Protein AF-A0A382UYV1-F1 (afdb_monomer_lite)

Foldseek 3Di:
DPPDDPDDDDDAADDDDDWAEKDAFPVAFIKTWWWYCRDDQANIWIKIFTAGNRRHTDDIDTHADHYHWIFQYKDQFPQRWIKTWWWYADPQAETWTKMFTDGNRRHTLDIDTHFPDTDNQWYWTWNYWDADPQRWIKTWTWTDGNVDIDIDIDTGGHPLDSPAEEAEPPPNPPAQQVVLVVDAASHEDEYEFDEGQAQHENQQHLYHYEYCCVVPVPLVQLVRAEQAPQLPAESYEAAHAAEQSQEYERYEFENFAADPDPPDGDHRHYDHHNYHYHYYSHHYDHGHD

Secondary structure (DSSP, 8-state):
-------------SS-EEEEEEEE-TTSSEEEEEEESSSSSSSBEEEEEEE-TT--EEEEEEE--SSB-EEEEEEE-TTS-EEEEEEEE-TTSSEEEEEEEE-TTS-EEEEEEE-SSSSTTBB-EEEEEEE-TTS-EEEEEEEEETTEEEEEEEEE---S-TT-PEEEETTTSSSHHHHHHH--TT-EEEE-SEEEE--EE-TT---EEEETHHHH--THHHHHEEEE-TTSS-SEEE-S---TT-EEES-EEE----EESSSSEE-SSEEESS---EEES-EE-S---

Sequence (289 aa):
SQGEMQWSNTFGGGEADLSLSVVESSSGGYTIAGQTESYGNGNDDVYLIRVDGNGNLLWEKTFGLAQADAASSIVETSDGGFAFAGVLTTDEGGFDAWVVKTDAQGDSLWTQRYSAGPGWDIWDIAFSIQSTGDGGFIVAGMTGLIQQFNVFLMKIESDSDPQSSVFYVPDDFPNIQSAINYATDGDTVLVHPGVYLENINFSGKNIVVGSLFITTGDTSYISQTVIDGNQNGSVVLFENGEDPSSVLRGFSIVNGTGTFLLAPRYGGGIFCREADPTLKDLIIYDNHT

pLDDT: mean 92.47, std 8.92, range [41.19, 98.81]

Organism: NCBI:txid408172

Structure (mmCIF, N/CA/C/O backbone):
data_AF-A0A382UYV1-F1
#
_entry.id   AF-A0A382UYV1-F1
#
loop_
_atom_site.group_PDB
_atom_site.id
_atom_site.type_symbol
_atom_site.label_atom_id
_atom_site.label_alt_id
_atom_site.label_comp_id
_atom_site.label_asym_id
_atom_site.label_entity_id
_atom_site.label_seq_id
_atom_site.pdbx_PDB_ins_code
_atom_site.Cartn_x
_atom_site.Cartn_y
_atom_site.Cartn_z
_atom_site.occupancy
_atom_site.B_iso_or_equiv
_atom_site.auth_seq_id
_atom_site.auth_comp_id
_atom_site.auth_asym_id
_atom_site.auth_atom_id
_atom_site.pdbx_PDB_model_num
ATOM 1 N N . SER A 1 1 ? -22.751 -22.123 18.933 1.00 72.06 1 SER A N 1
ATOM 2 C CA . SER A 1 1 ? -22.555 -21.250 20.109 1.00 72.06 1 SER A CA 1
ATOM 3 C C . SER A 1 1 ? -23.877 -21.140 20.864 1.00 72.06 1 SER A C 1
ATOM 5 O O . SER A 1 1 ? -24.916 -21.240 20.224 1.00 72.06 1 SER A O 1
ATOM 7 N N . GLN A 1 2 ? -23.867 -21.007 22.199 1.00 88.06 2 GLN A N 1
ATOM 8 C CA . GLN A 1 2 ? -25.095 -20.862 23.013 1.00 88.06 2 GLN A CA 1
ATOM 9 C C . GLN A 1 2 ? -25.478 -19.395 23.297 1.00 88.06 2 GLN A C 1
ATOM 11 O O . GLN A 1 2 ? -26.478 -19.144 23.955 1.00 88.06 2 GLN A O 1
ATOM 16 N N . GLY A 1 3 ? -24.709 -18.425 22.785 1.00 91.00 3 GLY A N 1
ATOM 17 C CA . GLY A 1 3 ? -24.972 -16.996 23.005 1.00 91.00 3 GLY A CA 1
ATOM 18 C C . GLY A 1 3 ? -24.702 -16.520 24.437 1.00 91.00 3 GLY A C 1
ATOM 19 O O . GLY A 1 3 ? -25.137 -15.435 24.804 1.00 91.00 3 GLY A O 1
ATOM 20 N N . GLU A 1 4 ? -24.005 -17.320 25.248 1.00 94.56 4 GLU A N 1
ATOM 21 C CA . GLU A 1 4 ? -23.621 -16.941 26.607 1.00 94.56 4 GLU A CA 1
ATOM 22 C C . GLU A 1 4 ? -22.468 -15.931 26.583 1.00 94.56 4 GLU A C 1
ATOM 24 O O . GLU A 1 4 ? -21.445 -16.149 25.929 1.00 94.56 4 GLU A O 1
ATOM 29 N N . MET A 1 5 ? -22.637 -14.824 27.309 1.00 94.00 5 MET A N 1
ATOM 30 C CA . MET A 1 5 ? -21.597 -13.816 27.503 1.00 94.00 5 MET A CA 1
ATOM 31 C C . MET A 1 5 ? -20.488 -14.381 28.397 1.00 94.00 5 MET A C 1
ATOM 33 O O . MET A 1 5 ? -20.764 -14.835 29.505 1.00 94.00 5 MET A O 1
ATOM 37 N N . GLN A 1 6 ? -19.240 -14.329 27.927 1.00 93.94 6 GLN A N 1
ATOM 38 C CA . GLN A 1 6 ? -18.077 -14.775 28.704 1.00 93.94 6 GLN A CA 1
ATOM 39 C C . GLN A 1 6 ? -17.445 -13.639 29.512 1.00 93.94 6 GLN A C 1
ATOM 41 O O . GLN A 1 6 ? -17.121 -13.819 30.682 1.00 93.94 6 GLN A O 1
ATOM 46 N N . TRP A 1 7 ? -17.291 -12.468 28.897 1.00 95.62 7 TRP A N 1
ATOM 47 C CA . TRP A 1 7 ? -16.760 -11.261 29.522 1.00 95.62 7 TRP A CA 1
ATOM 48 C C . TRP A 1 7 ? -17.285 -10.020 28.791 1.00 95.62 7 TRP A C 1
ATOM 50 O O . TRP A 1 7 ? -17.784 -10.109 27.668 1.00 95.62 7 TRP A O 1
ATOM 60 N N . SER A 1 8 ? -17.181 -8.866 29.445 1.00 96.12 8 SER A N 1
ATOM 61 C CA . SER A 1 8 ? -17.470 -7.554 28.866 1.00 96.12 8 SER A CA 1
ATOM 62 C C . SER A 1 8 ? -16.572 -6.511 29.520 1.00 96.12 8 SER A C 1
ATOM 64 O O . SER A 1 8 ? -16.506 -6.468 30.748 1.00 96.12 8 SER A O 1
ATOM 66 N N . ASN A 1 9 ? -15.937 -5.661 28.717 1.00 96.25 9 ASN A N 1
ATOM 67 C CA . ASN A 1 9 ? -15.134 -4.528 29.173 1.00 96.25 9 ASN A CA 1
ATOM 68 C C . ASN A 1 9 ? -15.545 -3.269 28.401 1.00 96.25 9 ASN A C 1
ATOM 70 O O . ASN A 1 9 ? -16.093 -3.366 27.303 1.00 96.25 9 ASN A O 1
ATOM 74 N N . THR A 1 10 ? -15.290 -2.103 28.986 1.00 96.44 10 THR A N 1
ATOM 75 C CA . THR A 1 10 ? -15.563 -0.792 28.385 1.00 96.44 10 THR A CA 1
ATOM 76 C C . THR A 1 10 ? -14.271 0.007 28.314 1.00 96.44 10 THR A C 1
ATOM 78 O O . THR A 1 10 ? -13.516 0.023 29.286 1.00 96.44 10 THR A O 1
ATOM 81 N N . PHE A 1 11 ? -14.053 0.681 27.191 1.00 96.94 11 PHE A N 1
ATOM 82 C CA . PHE A 1 11 ? -12.885 1.515 26.915 1.00 96.94 11 PHE A CA 1
ATOM 83 C C . PHE A 1 11 ? -13.375 2.886 26.449 1.00 96.94 11 PHE A C 1
ATOM 85 O O . PHE A 1 11 ? -14.430 2.954 25.817 1.00 96.94 11 PHE A O 1
ATOM 92 N N . GLY A 1 12 ? -12.648 3.945 26.793 1.00 96.12 12 GLY A N 1
ATOM 93 C CA . GLY A 1 12 ? -13.104 5.325 26.639 1.00 96.12 12 GLY A CA 1
ATOM 94 C C . GLY A 1 12 ? -12.837 6.169 27.886 1.00 96.12 12 GLY A C 1
ATOM 95 O O . GLY A 1 12 ? -12.337 5.665 28.899 1.00 96.12 12 GLY A O 1
ATOM 96 N N . GLY A 1 13 ? -13.182 7.450 27.807 1.00 96.12 13 GLY A N 1
ATOM 97 C CA . GLY A 1 13 ? -12.910 8.452 28.833 1.00 96.12 13 GLY A CA 1
ATOM 98 C C . GLY A 1 13 ? -14.159 9.168 29.346 1.00 96.12 13 GLY A C 1
ATOM 99 O O . GLY A 1 13 ? -15.160 8.543 29.694 1.00 96.12 13 GLY A O 1
ATOM 100 N N . GLY A 1 14 ? -14.038 10.484 29.533 1.00 96.50 14 GLY A N 1
ATOM 101 C CA . GLY A 1 14 ? -15.091 11.322 30.118 1.00 96.50 14 GLY A CA 1
ATOM 102 C C . GLY A 1 14 ? -16.122 11.845 29.116 1.00 96.50 14 GLY A C 1
ATOM 103 O O . GLY A 1 14 ? -17.157 12.345 29.556 1.00 96.50 14 GLY A O 1
ATOM 104 N N . GLU A 1 15 ? -15.839 11.727 27.820 1.00 97.31 15 GLU A N 1
ATOM 105 C CA . GLU A 1 15 ? -16.658 12.224 26.710 1.00 97.31 15 GLU A CA 1
ATOM 106 C C . GLU A 1 15 ? -17.208 11.045 25.880 1.00 97.31 15 GLU A C 1
ATOM 108 O O . GLU A 1 15 ? -17.219 9.902 26.347 1.00 97.31 15 GLU A O 1
ATOM 113 N N . ALA A 1 16 ? -17.747 11.300 24.684 1.00 96.69 16 ALA A N 1
ATOM 114 C CA . ALA A 1 16 ? -18.302 10.242 23.846 1.00 96.69 16 ALA A CA 1
ATOM 115 C C . ALA A 1 16 ? -17.207 9.417 23.151 1.00 96.69 16 ALA A C 1
ATOM 117 O O . ALA A 1 16 ? -16.245 9.945 22.604 1.00 96.69 16 ALA A O 1
ATOM 118 N N . ASP A 1 17 ? -17.393 8.097 23.126 1.00 97.88 17 ASP A N 1
ATOM 119 C CA . ASP A 1 17 ? -16.503 7.152 22.454 1.00 97.88 17 ASP A CA 1
ATOM 120 C C . ASP A 1 17 ? -17.355 6.119 21.711 1.00 97.88 17 ASP A C 1
ATOM 122 O O . ASP A 1 17 ? -18.297 5.548 22.275 1.00 97.88 17 ASP A O 1
ATOM 126 N N . LEU A 1 18 ? -17.055 5.873 20.435 1.00 97.19 18 LEU A N 1
ATOM 127 C CA . LEU A 1 18 ? -17.813 4.945 19.596 1.00 97.19 18 LEU A CA 1
ATOM 128 C C . LEU A 1 18 ? -16.879 3.932 18.946 1.00 97.19 18 LEU A C 1
ATOM 130 O O . LEU A 1 18 ? -15.853 4.294 18.389 1.00 97.19 18 LEU A O 1
ATOM 134 N N . SER A 1 19 ? -17.272 2.657 18.952 1.00 96.19 19 SER A N 1
ATOM 135 C CA . SER A 1 19 ? -16.604 1.606 18.174 1.00 96.19 19 SER A CA 1
ATOM 136 C C . SER A 1 19 ? -17.453 1.222 16.967 1.00 96.19 19 SER A C 1
ATOM 138 O O . SER A 1 19 ? -18.680 1.145 17.065 1.00 96.19 19 SER A O 1
ATOM 140 N N . LEU A 1 20 ? -16.803 0.988 15.826 1.00 97.44 20 LEU A N 1
ATOM 141 C CA . LEU A 1 20 ? -17.471 0.685 14.555 1.00 97.44 20 LEU A CA 1
ATOM 142 C C . LEU A 1 20 ? -17.029 -0.654 13.960 1.00 97.44 20 LEU A C 1
ATOM 144 O O . LEU A 1 20 ? -17.815 -1.306 13.275 1.00 97.44 20 LEU A O 1
ATOM 148 N N . SER A 1 21 ? -15.806 -1.101 14.255 1.00 98.50 21 SER A N 1
ATOM 149 C CA . SER A 1 21 ? -15.272 -2.353 13.723 1.00 98.50 21 SER A CA 1
ATOM 150 C C . SER A 1 21 ? -14.357 -3.054 14.720 1.00 98.50 21 SER A C 1
ATOM 152 O O . SER A 1 21 ? -13.720 -2.426 15.563 1.00 98.50 21 SER A O 1
ATOM 154 N N . VAL A 1 22 ? -14.272 -4.378 14.600 1.00 98.38 22 VAL A N 1
ATOM 155 C CA . VAL A 1 22 ? -13.375 -5.228 15.387 1.00 98.38 22 VAL A CA 1
ATOM 156 C C . VAL A 1 22 ? -12.787 -6.318 14.499 1.00 98.38 22 VAL A C 1
ATOM 158 O O . VAL A 1 22 ? -13.470 -6.827 13.610 1.00 98.38 22 VAL A O 1
ATOM 161 N N . VAL A 1 23 ? -11.537 -6.690 14.754 1.00 98.06 23 VAL A N 1
ATOM 162 C CA . VAL A 1 23 ? -10.868 -7.831 14.126 1.00 98.06 23 VAL A CA 1
ATOM 163 C C . VAL A 1 23 ? -10.229 -8.717 15.196 1.00 98.06 23 VAL A C 1
ATOM 165 O O . VAL A 1 23 ? -9.656 -8.222 16.166 1.00 98.06 23 VAL A O 1
ATOM 168 N N . GLU A 1 24 ? -10.366 -10.035 15.053 1.00 97.00 24 GLU A N 1
ATOM 169 C CA . GLU A 1 24 ? -9.604 -11.004 15.845 1.00 97.00 24 GLU A CA 1
ATOM 170 C C . GLU A 1 24 ? -8.202 -11.119 15.247 1.00 97.00 24 GLU A C 1
ATOM 172 O O . GLU A 1 24 ? -8.064 -11.276 14.036 1.00 97.00 24 GLU A O 1
ATOM 177 N N . SER A 1 25 ? -7.170 -11.035 16.083 1.00 92.25 25 SER A N 1
ATOM 178 C CA . SER A 1 25 ? -5.797 -11.227 15.620 1.00 92.25 25 SER A CA 1
ATOM 179 C C . SER A 1 25 ? -5.448 -12.710 15.582 1.00 92.25 25 SER A C 1
ATOM 181 O O . SER A 1 25 ? -5.732 -13.452 16.524 1.00 92.25 25 SER A O 1
ATOM 183 N N . SER A 1 26 ? -4.732 -13.126 14.544 1.00 89.81 26 SER A N 1
ATOM 184 C CA . SER A 1 26 ? -4.118 -14.448 14.390 1.00 89.81 26 SER A CA 1
ATOM 185 C C . SER A 1 26 ? -3.211 -14.846 15.564 1.00 89.81 26 SER A C 1
ATOM 187 O O . SER A 1 26 ? -3.092 -16.027 15.892 1.00 89.81 26 SER A O 1
ATOM 189 N N . SER A 1 27 ? -2.609 -13.859 16.237 1.00 84.88 27 SER A N 1
ATOM 190 C CA . SER A 1 27 ? -1.807 -14.034 17.457 1.00 84.88 27 SER A CA 1
ATOM 191 C C . SER A 1 27 ? -2.643 -14.182 18.741 1.00 84.88 27 SER A C 1
ATOM 193 O O . SER A 1 27 ? -2.102 -14.471 19.810 1.00 84.88 27 SER A O 1
ATOM 195 N N . GLY A 1 28 ? -3.964 -14.017 18.636 1.00 91.50 28 GLY A N 1
ATOM 196 C CA . GLY A 1 28 ? -4.942 -14.065 19.719 1.00 91.50 28 GLY A CA 1
ATOM 197 C C . GLY A 1 28 ? -5.409 -12.683 20.185 1.00 91.50 28 GLY A C 1
ATOM 198 O O . GLY A 1 28 ? -4.706 -11.681 20.070 1.00 91.50 28 GLY A O 1
ATOM 199 N N . GLY A 1 29 ? -6.608 -12.613 20.762 1.00 96.88 29 GLY A N 1
ATOM 200 C CA . GLY A 1 29 ? -7.222 -11.356 21.205 1.00 96.88 29 GLY A CA 1
ATOM 201 C C . GLY A 1 29 ? -7.825 -10.543 20.060 1.00 96.88 29 GLY A C 1
ATOM 202 O O . GLY A 1 29 ? -7.947 -11.026 18.938 1.00 96.88 29 GLY A O 1
ATOM 203 N N . TYR A 1 30 ? -8.190 -9.295 20.350 1.00 98.19 30 TYR A N 1
ATOM 204 C CA . TYR A 1 30 ? -8.989 -8.468 19.444 1.00 98.19 30 TYR A CA 1
ATOM 205 C C . TYR A 1 30 ? -8.417 -7.056 19.300 1.00 98.19 30 TYR A C 1
ATOM 207 O O . TYR A 1 30 ? -7.800 -6.540 20.238 1.00 98.19 30 TYR A O 1
ATOM 215 N N . THR A 1 31 ? -8.643 -6.439 18.143 1.00 98.44 31 THR A N 1
ATOM 216 C CA . THR A 1 31 ? -8.364 -5.022 17.878 1.00 98.44 31 THR A CA 1
ATOM 217 C C . THR A 1 31 ? -9.655 -4.332 17.465 1.00 98.44 31 THR A C 1
ATOM 219 O O . THR A 1 31 ? -10.350 -4.805 16.568 1.00 98.44 31 THR A O 1
ATOM 222 N N . ILE A 1 32 ? -9.985 -3.230 18.127 1.00 98.50 32 ILE A N 1
ATOM 223 C CA . ILE A 1 32 ? -11.214 -2.456 17.950 1.00 98.50 32 ILE A CA 1
ATOM 224 C C . ILE A 1 32 ? -10.842 -1.107 17.343 1.00 98.50 32 ILE A C 1
ATOM 226 O O . ILE A 1 32 ? -9.868 -0.497 17.776 1.00 98.50 32 ILE A O 1
ATOM 230 N N . ALA A 1 33 ? -11.620 -0.647 16.368 1.00 98.50 33 ALA A N 1
ATOM 231 C CA . ALA A 1 33 ? -11.459 0.652 15.730 1.00 98.50 33 ALA A CA 1
ATOM 232 C C . ALA A 1 33 ? -12.770 1.451 15.776 1.00 98.50 33 ALA A C 1
ATOM 234 O O . ALA A 1 33 ? -13.869 0.890 15.648 1.00 98.50 33 ALA A O 1
ATOM 235 N N . GLY A 1 34 ? -12.646 2.762 15.950 1.00 98.12 34 GLY A N 1
ATOM 236 C CA . GLY A 1 34 ? -13.767 3.694 16.001 1.00 98.12 34 GLY A CA 1
ATOM 237 C C . GLY A 1 34 ? -13.300 5.139 16.149 1.00 98.12 34 GLY A C 1
ATOM 238 O O . GLY A 1 34 ? -12.318 5.518 15.512 1.00 98.12 34 GLY A O 1
ATOM 239 N N . GLN A 1 35 ? -13.984 5.921 16.984 1.00 97.69 35 GLN A N 1
ATOM 240 C CA . GLN A 1 35 ? -13.655 7.316 17.291 1.00 97.69 35 GLN A CA 1
ATOM 241 C C . GLN A 1 35 ? -13.749 7.615 18.794 1.00 97.69 35 GLN A C 1
ATOM 243 O O . GLN A 1 35 ? -14.446 6.909 19.533 1.00 97.69 35 GLN A O 1
ATOM 248 N N . THR A 1 36 ? -13.066 8.669 19.225 1.00 98.38 36 THR A N 1
ATOM 249 C CA . THR A 1 36 ? -13.034 9.160 20.603 1.00 98.38 36 THR A CA 1
ATOM 250 C C . THR A 1 36 ? -13.085 10.686 20.637 1.00 98.38 36 THR A C 1
ATOM 252 O O . THR A 1 36 ? -12.298 11.342 19.962 1.00 98.38 36 THR A O 1
ATOM 255 N N . GLU A 1 37 ? -13.981 11.243 21.453 1.00 97.56 37 GLU A N 1
ATOM 256 C CA . GLU A 1 37 ? -13.957 12.649 21.897 1.00 97.56 37 GLU A CA 1
ATOM 257 C C . GLU A 1 37 ? -13.152 12.793 23.210 1.00 97.56 37 GLU A C 1
ATOM 259 O O . GLU A 1 37 ? -12.878 13.894 23.688 1.00 97.56 37 GLU A O 1
ATOM 264 N N . SER A 1 38 ? -12.788 11.665 23.834 1.00 97.12 38 SER A N 1
ATOM 265 C CA . SER A 1 38 ? -12.110 11.607 25.132 1.00 97.12 38 SER A CA 1
ATOM 266 C C . SER A 1 38 ? -10.587 11.759 25.049 1.00 97.12 38 SER A C 1
ATOM 268 O O . SER A 1 38 ? -9.959 12.155 26.038 1.00 97.12 38 SER A O 1
ATOM 270 N N . TYR A 1 39 ? -9.977 11.403 23.917 1.00 96.56 39 TYR A N 1
ATOM 271 C CA . TYR A 1 39 ? -8.525 11.354 23.732 1.00 96.56 39 TYR A CA 1
ATOM 272 C C . TYR A 1 39 ? -8.104 11.948 22.387 1.00 96.56 39 TYR A C 1
ATOM 274 O O . TYR A 1 39 ? -8.879 11.960 21.444 1.00 96.56 39 TYR A O 1
ATOM 282 N N . GLY A 1 40 ? -6.839 12.368 22.289 1.00 92.50 40 GLY A N 1
ATOM 283 C CA . GLY A 1 40 ? -6.272 12.936 21.065 1.00 92.50 40 GLY A CA 1
ATOM 284 C C . GLY A 1 40 ? -6.248 14.468 21.066 1.00 92.50 40 GLY A C 1
ATOM 285 O O . GLY A 1 40 ? -6.204 15.088 22.131 1.00 92.50 40 GLY A O 1
ATOM 286 N N . ASN A 1 41 ? -6.147 15.072 19.882 1.00 87.38 41 ASN A N 1
ATOM 287 C CA . ASN A 1 41 ? -5.970 16.518 19.694 1.00 87.38 41 ASN A CA 1
ATOM 288 C C . ASN A 1 41 ? -7.060 17.162 18.811 1.00 87.38 41 ASN A C 1
ATOM 290 O O . ASN A 1 41 ? -6.991 18.375 18.586 1.00 87.38 41 ASN A O 1
ATOM 294 N N . GLY A 1 42 ? -8.013 16.378 18.305 1.00 88.81 42 GLY A N 1
ATOM 295 C CA . GLY A 1 42 ? -9.128 16.814 17.470 1.00 88.81 42 GLY A CA 1
ATOM 296 C C . GLY A 1 42 ? -10.451 16.945 18.224 1.00 88.81 42 GLY A C 1
ATOM 297 O O . GLY A 1 42 ? -10.504 16.874 19.452 1.00 88.81 42 GLY A O 1
ATOM 298 N N . ASN A 1 43 ? -11.528 17.171 17.467 1.00 92.06 43 ASN A N 1
ATOM 299 C CA . ASN A 1 43 ? -12.895 17.104 18.003 1.00 92.06 43 ASN A CA 1
ATOM 300 C C . ASN A 1 43 ? -13.312 15.646 18.221 1.00 92.06 43 ASN A C 1
ATOM 302 O O . ASN A 1 43 ? -13.906 15.323 19.241 1.00 92.06 43 ASN A O 1
ATOM 306 N N . ASP A 1 44 ? -12.964 14.801 17.253 1.00 94.56 44 ASP A N 1
ATOM 307 C CA . ASP A 1 44 ? -13.002 13.351 17.336 1.00 94.56 44 ASP A CA 1
ATOM 308 C C . ASP A 1 44 ? -11.689 12.851 16.734 1.00 94.56 44 ASP A C 1
ATOM 310 O O . ASP A 1 44 ? -11.312 13.291 15.650 1.00 94.56 44 ASP A O 1
ATOM 314 N N . ASP A 1 45 ? -11.013 11.918 17.387 1.00 97.56 45 ASP A N 1
ATOM 315 C CA . ASP A 1 45 ? -9.877 11.205 16.807 1.00 97.56 45 ASP A CA 1
ATOM 316 C C . ASP A 1 45 ? -10.242 9.733 16.597 1.00 97.56 45 ASP A C 1
ATOM 318 O O . ASP A 1 45 ? -11.055 9.160 17.326 1.00 97.56 45 ASP A O 1
ATOM 322 N N . VAL A 1 46 ? -9.596 9.059 15.646 1.00 98.19 46 VAL A N 1
ATOM 323 C CA . VAL A 1 46 ? -9.685 7.599 15.536 1.00 98.19 46 VAL A CA 1
ATOM 324 C C . VAL A 1 46 ? -9.168 6.973 16.816 1.00 98.19 46 VAL A C 1
ATOM 326 O O . VAL A 1 46 ? -8.036 7.243 17.205 1.00 98.19 46 VAL A O 1
ATOM 329 N N . TYR A 1 47 ? -9.937 6.060 17.404 1.00 98.38 47 TYR A N 1
ATOM 330 C CA . TYR A 1 47 ? -9.522 5.301 18.580 1.00 98.38 47 TYR A CA 1
ATOM 331 C C . TYR A 1 47 ? -9.284 3.840 18.213 1.00 98.38 47 TYR A C 1
ATOM 333 O O . TYR A 1 47 ? -10.206 3.124 17.810 1.00 98.38 47 TYR A O 1
ATOM 341 N N . LEU A 1 48 ? -8.032 3.406 18.333 1.00 98.50 48 LEU A N 1
ATOM 342 C CA . LEU A 1 48 ? -7.602 2.044 18.054 1.00 98.50 48 LEU A CA 1
ATOM 343 C C . LEU A 1 48 ? -7.202 1.363 19.361 1.00 98.50 48 LEU A C 1
ATOM 345 O O . LEU A 1 48 ? -6.280 1.811 20.039 1.00 98.50 48 LEU A O 1
ATOM 349 N N . ILE A 1 49 ? -7.879 0.274 19.711 1.00 98.62 49 ILE A N 1
ATOM 350 C CA . ILE A 1 49 ? -7.714 -0.410 20.997 1.00 98.62 49 ILE A CA 1
ATOM 351 C C . ILE A 1 49 ? -7.335 -1.862 20.745 1.00 98.62 49 ILE A C 1
ATOM 353 O O . ILE A 1 49 ? -8.037 -2.574 20.027 1.00 98.62 49 ILE A O 1
ATOM 357 N N . ARG A 1 50 ? -6.279 -2.339 21.399 1.00 98.38 50 ARG A N 1
ATOM 358 C CA . ARG A 1 50 ? -5.881 -3.746 21.393 1.00 98.38 50 ARG A CA 1
ATOM 359 C C . ARG A 1 50 ? -6.123 -4.376 22.750 1.00 98.38 50 ARG A C 1
ATOM 361 O O . ARG A 1 50 ? -5.672 -3.864 23.773 1.00 98.38 50 ARG A O 1
ATOM 368 N N . VAL A 1 51 ? -6.759 -5.541 22.744 1.00 98.50 51 VAL A N 1
ATOM 369 C CA . VAL A 1 51 ? -7.023 -6.341 23.944 1.00 98.50 51 VAL A CA 1
ATOM 370 C C . VAL A 1 51 ? -6.555 -7.783 23.781 1.00 98.50 51 VAL A C 1
ATOM 372 O O . VAL A 1 51 ? -6.506 -8.310 22.669 1.00 98.50 51 VAL A O 1
ATOM 375 N N . ASP A 1 52 ? -6.243 -8.451 24.888 1.00 97.62 52 ASP A N 1
ATOM 376 C CA . ASP A 1 52 ? -5.969 -9.889 24.893 1.00 97.62 52 ASP A CA 1
ATOM 377 C C . ASP A 1 52 ? -7.251 -10.729 24.676 1.00 97.62 52 ASP A C 1
ATOM 379 O O . ASP A 1 52 ? -8.359 -10.209 24.532 1.00 97.62 52 ASP A O 1
ATOM 383 N N . GLY A 1 53 ? -7.117 -12.060 24.650 1.00 96.56 53 GLY A N 1
ATOM 384 C CA . GLY A 1 53 ? -8.255 -12.978 24.475 1.00 96.56 53 GLY A CA 1
ATOM 385 C C . GLY A 1 53 ? -9.300 -12.946 25.602 1.00 96.56 53 GLY A C 1
ATOM 386 O O . GLY A 1 53 ? -10.415 -13.431 25.411 1.00 96.56 53 GLY A O 1
ATOM 387 N N . ASN A 1 54 ? -8.962 -12.365 26.755 1.00 96.25 54 ASN A N 1
ATOM 388 C CA . ASN A 1 54 ? -9.853 -12.178 27.901 1.00 96.25 54 ASN A CA 1
ATOM 389 C C . ASN A 1 54 ? -10.434 -10.752 27.958 1.00 96.25 54 ASN A C 1
ATOM 391 O O . ASN A 1 54 ? -11.143 -10.417 28.907 1.00 96.25 54 ASN A O 1
ATOM 395 N N . GLY A 1 55 ? -10.120 -9.909 26.971 1.00 96.81 55 GLY A N 1
ATOM 396 C CA . GLY A 1 55 ? -10.565 -8.526 26.903 1.00 96.81 55 GLY A CA 1
ATOM 397 C C . GLY A 1 55 ? -9.768 -7.559 27.784 1.00 96.81 55 GLY A C 1
ATOM 398 O O . GLY A 1 55 ? -10.251 -6.454 28.012 1.00 96.81 55 GLY A O 1
ATOM 399 N N . ASN A 1 56 ? -8.586 -7.929 28.289 1.00 97.50 56 ASN A N 1
ATOM 400 C CA . ASN A 1 56 ? -7.722 -6.991 29.014 1.00 97.50 56 ASN A CA 1
ATOM 401 C C . ASN A 1 56 ? -6.999 -6.066 28.032 1.00 97.50 56 ASN A C 1
ATOM 403 O O . ASN A 1 56 ? -6.469 -6.540 27.027 1.00 97.50 56 ASN A O 1
ATOM 407 N N . LEU A 1 57 ? -6.930 -4.770 28.348 1.00 98.06 57 LEU A N 1
ATOM 408 C CA . LEU A 1 57 ? -6.219 -3.779 27.538 1.00 98.06 57 LEU A CA 1
ATOM 409 C C . LEU A 1 57 ? -4.730 -4.129 27.409 1.00 98.06 57 LEU A C 1
ATOM 411 O O . LEU A 1 57 ? -4.050 -4.347 28.412 1.00 98.06 57 LEU A O 1
ATOM 415 N N . LEU A 1 58 ? -4.231 -4.141 26.174 1.00 97.94 58 LEU A N 1
ATOM 416 C CA . LEU A 1 58 ? -2.809 -4.260 25.855 1.00 97.94 58 LEU A CA 1
ATOM 417 C C . LEU A 1 58 ? -2.223 -2.897 25.492 1.00 97.94 58 LEU A C 1
ATOM 419 O O . LEU A 1 58 ? -1.209 -2.496 26.060 1.00 97.94 58 LEU A O 1
ATOM 423 N N . TRP A 1 59 ? -2.867 -2.186 24.567 1.00 98.31 59 TRP A N 1
ATOM 424 C CA . TRP A 1 59 ? -2.504 -0.828 24.178 1.00 98.31 59 TRP A CA 1
ATOM 425 C C . TRP A 1 59 ? -3.690 -0.109 23.538 1.00 98.31 59 TRP A C 1
ATOM 427 O O . TRP A 1 59 ? -4.653 -0.735 23.096 1.00 98.31 59 TRP A O 1
ATOM 437 N N . GLU A 1 60 ? -3.589 1.213 23.465 1.00 98.31 60 GLU A N 1
ATOM 438 C CA . GLU A 1 60 ? -4.528 2.080 22.763 1.00 98.31 60 GLU A CA 1
ATOM 439 C C . GLU A 1 60 ? -3.777 3.202 22.036 1.00 98.31 60 GLU A C 1
ATOM 441 O O . GLU A 1 60 ? -2.694 3.615 22.467 1.00 98.31 60 GLU A O 1
ATOM 446 N N . LYS A 1 61 ? -4.318 3.654 20.905 1.00 98.31 61 LYS A N 1
ATOM 447 C CA . LYS A 1 61 ? -3.722 4.668 20.030 1.00 98.31 61 LYS A CA 1
ATOM 448 C C . LYS A 1 61 ? -4.805 5.595 19.498 1.00 98.31 61 LYS A C 1
ATOM 450 O O . LYS A 1 61 ? -5.920 5.150 19.227 1.00 98.31 61 LYS A O 1
ATOM 455 N N . THR A 1 62 ? -4.444 6.859 19.316 1.00 98.12 62 THR A N 1
ATOM 456 C CA . THR A 1 62 ? -5.291 7.862 18.668 1.00 98.12 62 THR A CA 1
ATOM 457 C C . THR A 1 62 ? -4.680 8.300 17.343 1.00 98.12 62 THR A C 1
ATOM 459 O O . THR A 1 62 ? -3.465 8.509 17.280 1.00 98.12 62 THR A O 1
ATOM 462 N N . PHE A 1 63 ? -5.500 8.474 16.307 1.00 97.19 63 PHE A N 1
ATOM 463 C CA . PHE A 1 63 ? -5.058 9.007 15.017 1.00 97.19 63 PHE A CA 1
ATOM 464 C C . PHE A 1 63 ? -6.034 10.063 14.501 1.00 97.19 63 PHE A C 1
ATOM 466 O O . PHE A 1 63 ? -7.226 9.800 14.406 1.00 97.19 63 PHE A O 1
ATOM 473 N N . GLY A 1 64 ? -5.514 11.204 14.073 1.00 93.38 64 GLY A N 1
ATOM 474 C CA . GLY A 1 64 ? -6.335 12.284 13.544 1.00 93.38 64 GLY A CA 1
ATOM 475 C C . GLY A 1 64 ? -5.581 13.606 13.512 1.00 93.38 64 GLY A C 1
ATOM 476 O O . GLY A 1 64 ? -4.376 13.670 13.796 1.00 93.38 64 GLY A O 1
ATOM 477 N N . LEU A 1 65 ? -6.283 14.644 13.080 1.00 90.75 65 LEU A N 1
ATOM 478 C CA . LEU A 1 65 ? -5.852 16.034 13.029 1.00 90.75 65 LEU A CA 1
ATOM 479 C C . LEU A 1 65 ? -6.703 16.862 14.008 1.00 90.75 65 LEU A C 1
ATOM 481 O O . LEU A 1 65 ? -7.100 16.388 15.061 1.00 90.75 65 LEU A O 1
ATOM 485 N N . ALA A 1 66 ? -6.924 18.144 13.716 1.00 89.44 66 ALA A N 1
ATOM 486 C CA . ALA A 1 66 ? -7.647 19.045 14.611 1.00 89.44 66 ALA A CA 1
ATOM 487 C C . ALA A 1 66 ? -9.182 18.923 14.516 1.00 89.44 66 ALA A C 1
ATOM 489 O O . ALA A 1 66 ? -9.894 19.592 15.263 1.00 89.44 66 ALA A O 1
ATOM 490 N N . GLN A 1 67 ? -9.699 18.146 13.562 1.00 91.50 67 GLN A N 1
ATOM 491 C CA . GLN A 1 67 ? -11.127 18.066 13.249 1.00 91.50 67 GLN A CA 1
ATOM 492 C C . GLN A 1 67 ? -11.705 16.716 13.701 1.00 91.50 67 GLN A C 1
ATOM 494 O O . GLN A 1 67 ? -11.222 16.165 14.681 1.00 91.50 67 GLN A O 1
ATOM 499 N N . ALA A 1 68 ? -12.803 16.256 13.092 1.00 91.31 68 ALA A N 1
ATOM 500 C CA . ALA A 1 68 ? -13.441 14.991 13.443 1.00 91.31 68 ALA A CA 1
ATOM 501 C C . ALA A 1 68 ? -12.977 13.866 12.508 1.00 91.31 68 ALA A C 1
ATOM 503 O O . ALA A 1 68 ? -13.236 13.913 11.301 1.00 91.31 68 ALA A O 1
ATOM 504 N N . ASP A 1 69 ? -12.328 12.856 13.072 1.00 95.75 69 ASP A N 1
ATOM 505 C CA . ASP A 1 69 ? -11.725 11.728 12.373 1.00 95.75 69 ASP A CA 1
ATOM 506 C C . ASP A 1 69 ? -12.247 10.411 12.956 1.00 95.75 69 ASP A C 1
ATOM 508 O O . ASP A 1 69 ? -12.426 10.265 14.165 1.00 95.75 69 ASP A O 1
ATOM 512 N N . ALA A 1 70 ? -12.519 9.426 12.099 1.00 97.62 70 ALA A N 1
ATOM 513 C CA . ALA A 1 70 ? -13.130 8.174 12.545 1.00 97.62 70 ALA A CA 1
ATOM 514 C C . ALA A 1 70 ? -12.745 6.990 11.662 1.00 97.62 70 ALA A C 1
ATOM 516 O O . ALA A 1 70 ? -12.747 7.088 10.435 1.00 97.62 70 ALA A O 1
ATOM 517 N N . ALA A 1 71 ? -12.483 5.836 12.282 1.00 98.38 71 ALA A N 1
ATOM 518 C CA . ALA A 1 71 ? -12.264 4.579 11.578 1.00 98.38 71 ALA A CA 1
ATOM 519 C C . ALA A 1 71 ? -13.580 3.807 11.471 1.00 98.38 71 ALA A C 1
ATOM 521 O O . ALA A 1 71 ? -14.225 3.516 12.474 1.00 98.38 71 ALA A O 1
ATOM 522 N N . SER A 1 72 ? -13.960 3.434 10.250 1.00 98.38 72 SER A N 1
ATOM 523 C CA . SER A 1 72 ? -15.196 2.691 9.973 1.00 98.38 72 SER A CA 1
ATOM 524 C C . SER A 1 72 ? -14.980 1.180 9.881 1.00 98.38 72 SER A C 1
ATOM 526 O O . SER A 1 72 ? -15.891 0.409 10.167 1.00 98.38 72 SER A O 1
ATOM 528 N N . SER A 1 73 ? -13.787 0.740 9.475 1.00 98.69 73 SER A N 1
ATOM 529 C CA . SER A 1 73 ? -13.471 -0.672 9.244 1.00 98.69 73 SER A CA 1
ATOM 530 C C . SER A 1 73 ? -11.999 -0.942 9.526 1.00 98.69 73 SER A C 1
ATOM 532 O O . SER A 1 73 ? -11.158 -0.101 9.224 1.00 98.69 73 SER A O 1
ATOM 534 N N . ILE A 1 74 ? -11.686 -2.128 10.051 1.00 98.69 74 ILE A N 1
ATOM 535 C CA . ILE A 1 74 ? -10.314 -2.577 10.328 1.00 98.69 74 ILE A CA 1
ATOM 536 C C . ILE A 1 74 ? -10.089 -4.023 9.879 1.00 98.69 74 ILE A C 1
ATOM 538 O O . ILE A 1 74 ? -10.999 -4.847 9.956 1.00 98.69 74 ILE A O 1
ATOM 542 N N . VAL A 1 75 ? -8.867 -4.325 9.443 1.00 98.12 75 VAL A N 1
ATOM 543 C CA . VAL A 1 75 ? -8.365 -5.669 9.137 1.00 98.12 75 VAL A CA 1
ATOM 544 C C . VAL A 1 75 ? -6.995 -5.902 9.779 1.00 98.12 75 VAL A C 1
ATOM 546 O O . VAL A 1 75 ? -6.236 -4.959 9.998 1.00 98.12 75 VAL A O 1
ATOM 549 N N . GLU A 1 76 ? -6.677 -7.163 10.076 1.00 96.00 76 GLU A N 1
ATOM 550 C CA . GLU A 1 76 ? -5.311 -7.597 10.393 1.00 96.00 76 GLU A CA 1
ATOM 551 C C . GLU A 1 76 ? -4.527 -7.770 9.084 1.00 96.00 76 GLU A C 1
ATOM 553 O O . GLU A 1 76 ? -5.061 -8.261 8.080 1.00 96.00 76 GLU A O 1
ATOM 558 N N . THR A 1 77 ? -3.267 -7.347 9.082 1.00 92.88 77 THR A N 1
ATOM 559 C CA . THR A 1 77 ? -2.365 -7.476 7.934 1.00 92.88 77 THR A CA 1
ATOM 560 C C . THR A 1 77 ? -1.507 -8.734 8.056 1.00 92.88 77 THR A C 1
ATOM 562 O O . THR A 1 77 ? -1.293 -9.268 9.142 1.00 92.88 77 THR A O 1
ATOM 565 N N . SER A 1 78 ? -1.012 -9.254 6.929 1.00 86.88 78 SER A N 1
ATOM 566 C CA . SER A 1 78 ? -0.250 -10.516 6.898 1.00 86.88 78 SER A CA 1
ATOM 567 C C . SER A 1 78 ? 1.086 -10.465 7.646 1.00 86.88 78 SER A C 1
ATOM 569 O O . SER A 1 78 ? 1.621 -11.508 8.008 1.00 86.88 78 SER A O 1
ATOM 571 N N . ASP A 1 79 ? 1.619 -9.266 7.877 1.00 83.94 79 ASP A N 1
ATOM 572 C CA . ASP A 1 79 ? 2.805 -8.993 8.697 1.00 83.94 79 ASP A CA 1
ATOM 573 C C . ASP A 1 79 ? 2.485 -8.866 10.204 1.00 83.94 79 ASP A C 1
ATOM 575 O O . ASP A 1 79 ? 3.376 -8.590 11.006 1.00 83.94 79 ASP A O 1
ATOM 579 N N . GLY A 1 80 ? 1.230 -9.101 10.610 1.00 89.12 80 GLY A N 1
ATOM 580 C CA . GLY A 1 80 ? 0.777 -9.057 12.004 1.00 89.12 80 GLY A CA 1
ATOM 581 C C . GLY A 1 80 ? 0.435 -7.657 12.520 1.00 89.12 80 GLY A C 1
ATOM 582 O O . GLY A 1 80 ? 0.133 -7.508 13.706 1.00 89.12 80 GLY A O 1
ATOM 583 N N . GLY A 1 81 ? 0.494 -6.642 11.656 1.00 94.31 81 GLY A N 1
ATOM 584 C CA . GLY A 1 81 ? -0.028 -5.307 11.920 1.00 94.31 81 GLY A CA 1
ATOM 585 C C . GLY A 1 81 ? -1.531 -5.187 11.660 1.00 94.31 81 GLY A C 1
ATOM 586 O O . GLY A 1 81 ? -2.279 -6.172 11.635 1.00 94.31 81 GLY A O 1
ATOM 587 N N . PHE A 1 82 ? -1.978 -3.952 11.447 1.00 96.81 82 PHE A N 1
ATOM 588 C CA . PHE A 1 82 ? -3.380 -3.647 11.176 1.00 96.81 82 PHE A CA 1
ATOM 589 C C . PHE A 1 82 ? -3.513 -2.600 10.076 1.00 96.81 82 PHE A C 1
ATOM 591 O O . PHE A 1 82 ? -2.628 -1.774 9.874 1.00 96.81 82 PHE A O 1
ATOM 598 N N . ALA A 1 83 ? -4.644 -2.606 9.380 1.00 97.31 83 ALA A N 1
ATOM 599 C CA . ALA A 1 83 ? -5.026 -1.522 8.489 1.00 97.31 83 ALA A CA 1
ATOM 600 C C . ALA A 1 83 ? -6.478 -1.133 8.741 1.00 97.31 83 ALA A C 1
ATOM 602 O O . ALA A 1 83 ? -7.356 -1.998 8.796 1.00 97.31 83 ALA A O 1
ATOM 603 N N . PHE A 1 84 ? -6.744 0.161 8.879 1.00 98.44 84 PHE A N 1
ATOM 604 C CA . PHE A 1 84 ? -8.100 0.679 9.002 1.00 98.44 84 PHE A CA 1
ATOM 605 C C . PHE A 1 84 ? -8.416 1.677 7.897 1.00 98.44 84 PHE A C 1
ATOM 607 O O . PHE A 1 84 ? -7.526 2.338 7.362 1.00 98.44 84 PHE A O 1
ATOM 614 N N . ALA A 1 85 ? -9.701 1.781 7.573 1.00 98.31 85 ALA A N 1
ATOM 615 C CA . ALA A 1 85 ? -10.230 2.786 6.668 1.00 98.31 85 ALA A CA 1
ATOM 616 C C . ALA A 1 85 ? -11.356 3.579 7.331 1.00 98.31 85 ALA A C 1
ATOM 618 O O . ALA A 1 85 ? -12.106 3.049 8.159 1.00 98.31 85 ALA A O 1
ATOM 619 N N . GLY A 1 86 ? -11.478 4.844 6.955 1.00 97.94 86 GLY A N 1
ATOM 620 C CA . GLY A 1 86 ? -12.435 5.762 7.544 1.00 97.94 86 GLY A CA 1
ATOM 621 C C . GLY A 1 86 ? -12.429 7.139 6.896 1.00 97.94 86 GLY A C 1
ATOM 622 O O . GLY A 1 86 ? -12.280 7.272 5.677 1.00 97.94 86 GLY A O 1
ATOM 623 N N . VAL A 1 87 ? -12.609 8.156 7.727 1.00 96.56 87 VAL A N 1
ATOM 624 C CA . VAL A 1 87 ? -12.649 9.562 7.332 1.00 96.56 87 VAL A CA 1
ATOM 625 C C . VAL A 1 87 ? -11.570 10.347 8.063 1.00 96.56 87 VAL A C 1
ATOM 627 O O . VAL A 1 87 ? -11.345 10.124 9.253 1.00 96.56 87 VAL A O 1
ATOM 630 N N . LEU A 1 88 ? -10.927 11.254 7.331 1.00 94.88 88 LEU A N 1
ATOM 631 C CA . LEU A 1 88 ? -10.076 12.300 7.877 1.00 94.88 88 LEU A CA 1
ATOM 632 C C . LEU A 1 88 ? -10.621 13.667 7.460 1.00 94.88 88 LEU A C 1
ATOM 634 O O . LEU A 1 88 ? -10.858 13.907 6.275 1.00 94.88 88 LEU A O 1
ATOM 638 N N . THR A 1 89 ? -10.769 14.582 8.405 1.00 91.44 89 THR A N 1
ATOM 639 C CA . THR A 1 89 ? -11.198 15.957 8.152 1.00 91.44 89 THR A CA 1
ATOM 640 C C . THR A 1 89 ? -9.993 16.890 8.230 1.00 91.44 89 THR A C 1
ATOM 642 O O . THR A 1 89 ? -9.288 16.954 9.236 1.00 91.44 89 THR A O 1
ATOM 645 N N . THR A 1 90 ? -9.734 17.641 7.159 1.00 82.44 90 THR A N 1
ATOM 646 C CA . THR A 1 90 ? -8.592 18.569 7.097 1.00 82.44 90 THR A CA 1
ATOM 647 C C . THR A 1 90 ? -9.013 20.016 7.361 1.00 82.44 90 THR A C 1
ATOM 649 O O . THR A 1 90 ? -10.177 20.382 7.201 1.00 82.44 90 THR A O 1
ATOM 652 N N . ASP A 1 91 ? -8.048 20.875 7.706 1.00 81.38 91 ASP A N 1
ATOM 653 C CA . ASP A 1 91 ? -8.288 22.314 7.911 1.00 81.38 91 ASP A CA 1
ATOM 654 C C . ASP A 1 91 ? -8.702 23.057 6.625 1.00 81.38 91 ASP A C 1
ATOM 656 O O . ASP A 1 91 ? -9.229 24.171 6.683 1.00 81.38 91 ASP A O 1
ATOM 660 N N . GLU A 1 92 ? -8.485 22.451 5.454 1.00 72.25 92 GLU A N 1
ATOM 661 C CA . GLU A 1 92 ? -8.909 22.987 4.154 1.00 72.25 92 GLU A CA 1
ATOM 662 C C . GLU A 1 92 ? -10.412 22.760 3.891 1.00 72.25 92 GLU A C 1
ATOM 664 O O . GLU A 1 92 ? -10.983 23.353 2.968 1.00 72.25 92 GLU A O 1
ATOM 669 N N . GLY A 1 93 ? -11.071 21.984 4.759 1.00 72.56 93 GLY A N 1
ATOM 670 C CA . GLY A 1 93 ? -12.490 21.665 4.713 1.00 72.56 93 GLY A CA 1
ATOM 671 C C . GLY A 1 93 ? -12.811 20.486 3.799 1.00 72.56 93 GLY A C 1
ATOM 672 O O . GLY A 1 93 ? -12.221 20.331 2.732 1.00 72.56 93 GLY A O 1
ATOM 673 N N . GLY A 1 94 ? -13.800 19.693 4.214 1.00 83.31 94 GLY A N 1
ATOM 674 C CA . GLY A 1 94 ? -14.229 18.472 3.526 1.00 83.31 94 GLY A CA 1
ATOM 675 C C . GLY A 1 94 ? -13.814 17.205 4.273 1.00 83.31 94 GLY A C 1
ATOM 676 O O . GLY A 1 94 ? -13.033 17.256 5.226 1.00 83.31 94 GLY A O 1
ATOM 677 N N . PHE A 1 95 ? -14.376 16.078 3.847 1.00 91.50 95 PHE A N 1
ATOM 678 C CA . PHE A 1 95 ? -14.042 14.753 4.364 1.00 91.50 95 PHE A CA 1
ATOM 679 C C . PHE A 1 95 ? -13.212 14.019 3.321 1.00 91.50 95 PHE A C 1
ATOM 681 O O . PHE A 1 95 ? -13.678 13.867 2.195 1.00 91.50 95 PHE A O 1
ATOM 688 N N . ASP A 1 96 ? -12.020 13.565 3.696 1.00 93.69 96 ASP A N 1
ATOM 689 C CA . ASP A 1 96 ? -11.179 12.719 2.858 1.00 93.69 96 ASP A CA 1
ATOM 690 C C . ASP A 1 96 ? -11.345 11.256 3.277 1.00 93.69 96 ASP A C 1
ATOM 692 O O . ASP A 1 96 ? -11.289 10.913 4.465 1.00 93.69 96 ASP A O 1
ATOM 696 N N . ALA A 1 97 ? -11.467 10.361 2.297 1.00 95.62 97 ALA A N 1
ATOM 697 C CA . ALA A 1 97 ? -11.410 8.935 2.568 1.00 95.62 97 ALA A CA 1
ATOM 698 C C . ALA A 1 97 ? -9.985 8.599 3.006 1.00 95.62 97 ALA A C 1
ATOM 700 O O . ALA A 1 97 ? -9.015 8.919 2.314 1.00 95.62 97 ALA A O 1
ATOM 701 N N . TRP A 1 98 ? -9.859 7.947 4.154 1.00 96.50 98 TRP A N 1
ATOM 702 C CA . TRP A 1 98 ? -8.581 7.781 4.827 1.00 96.50 98 TRP A CA 1
ATOM 703 C C . TRP A 1 98 ? -8.273 6.319 5.086 1.00 96.50 98 TRP A C 1
ATOM 705 O O . TRP A 1 98 ? -9.153 5.563 5.493 1.00 96.50 98 TRP A O 1
ATOM 715 N N . VAL A 1 99 ? -7.025 5.925 4.850 1.00 97.12 99 VAL A N 1
ATOM 716 C CA . VAL A 1 99 ? -6.503 4.596 5.156 1.00 97.12 99 VAL A CA 1
ATOM 717 C C . VAL A 1 99 ? -5.196 4.748 5.915 1.00 97.12 99 VAL A C 1
ATOM 719 O O . VAL A 1 99 ? -4.337 5.553 5.546 1.00 97.12 99 VAL A O 1
ATOM 722 N N . VAL A 1 100 ? -5.038 3.962 6.971 1.00 97.00 100 VAL A N 1
ATOM 723 C CA . VAL A 1 100 ? -3.817 3.914 7.776 1.00 97.00 100 VAL A CA 1
ATOM 724 C C . VAL A 1 100 ? -3.425 2.464 7.962 1.00 97.00 100 VAL A C 1
ATOM 726 O O . VAL A 1 100 ? -4.263 1.644 8.345 1.00 97.00 100 VAL A O 1
ATOM 729 N N . LYS A 1 101 ? -2.148 2.166 7.724 1.00 95.06 101 LYS A N 1
ATOM 730 C CA . LYS A 1 101 ? -1.527 0.901 8.110 1.00 95.06 101 LYS A CA 1
ATOM 731 C C . LYS A 1 101 ? -0.640 1.122 9.325 1.00 95.06 101 LYS A C 1
ATOM 733 O O . LYS A 1 101 ? 0.107 2.100 9.389 1.00 95.06 101 LYS A O 1
ATOM 738 N N . THR A 1 102 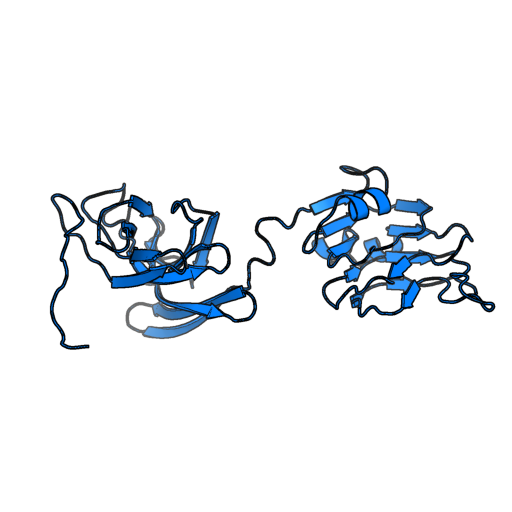? -0.698 0.195 10.267 1.00 95.81 102 THR A N 1
ATOM 739 C CA . THR A 1 102 ? 0.102 0.185 11.487 1.00 95.81 102 THR A CA 1
ATOM 740 C C . THR A 1 102 ? 0.923 -1.088 11.586 1.00 95.81 102 THR A C 1
ATOM 742 O O . THR A 1 102 ? 0.600 -2.106 10.971 1.00 95.81 102 THR A O 1
ATOM 745 N N . ASP A 1 103 ? 1.946 -1.057 12.429 1.00 93.94 103 ASP A N 1
ATOM 746 C CA . ASP A 1 103 ? 2.584 -2.270 12.923 1.00 93.94 103 ASP A CA 1
ATOM 747 C C . ASP A 1 103 ? 1.712 -2.979 13.984 1.00 93.94 103 ASP A C 1
ATOM 749 O O . ASP A 1 103 ? 0.577 -2.578 14.279 1.00 93.94 103 ASP A O 1
ATOM 753 N N . ALA A 1 104 ? 2.243 -4.056 14.567 1.00 93.75 104 ALA A N 1
ATOM 754 C CA . ALA A 1 104 ? 1.572 -4.852 15.598 1.00 93.75 104 ALA A CA 1
ATOM 755 C C . ALA A 1 104 ? 1.410 -4.118 16.948 1.00 93.75 104 ALA A C 1
ATOM 757 O O . ALA A 1 104 ? 0.612 -4.532 17.800 1.00 93.75 104 ALA A O 1
ATOM 758 N N . GLN A 1 105 ? 2.178 -3.050 17.173 1.00 95.25 105 GLN A N 1
ATOM 759 C CA . GLN A 1 105 ? 2.120 -2.186 18.354 1.00 95.25 105 GLN A CA 1
ATOM 760 C C . GLN A 1 105 ? 1.154 -1.007 18.154 1.00 95.25 105 GLN A C 1
ATOM 762 O O . GLN A 1 105 ? 0.946 -0.219 19.082 1.00 95.25 105 GLN A O 1
ATOM 767 N N . GLY A 1 106 ? 0.536 -0.912 16.973 1.00 94.38 106 GLY A N 1
ATOM 768 C CA . GLY A 1 106 ? -0.382 0.157 16.610 1.00 94.38 106 GLY A CA 1
ATOM 769 C C . GLY A 1 106 ? 0.334 1.449 16.221 1.00 94.38 106 GLY A C 1
ATOM 770 O O . GLY A 1 106 ? -0.302 2.497 16.204 1.00 94.38 106 GLY A O 1
ATOM 771 N N . ASP A 1 107 ? 1.636 1.418 15.935 1.00 92.69 107 ASP A N 1
ATOM 772 C CA . ASP A 1 107 ? 2.352 2.587 15.431 1.00 92.69 107 ASP A CA 1
ATOM 773 C C . ASP A 1 107 ? 2.157 2.707 13.913 1.00 92.69 107 ASP A C 1
ATOM 775 O O . ASP A 1 107 ? 2.219 1.722 13.178 1.00 92.69 107 ASP A O 1
ATOM 779 N N . SER A 1 108 ? 1.867 3.924 13.436 1.00 91.88 108 SER A N 1
ATOM 780 C CA . SER A 1 108 ? 1.610 4.189 12.013 1.00 91.88 108 SER A CA 1
ATOM 781 C C . SER A 1 108 ? 2.839 3.859 11.166 1.00 91.88 108 SER A C 1
ATOM 783 O O . SER A 1 108 ? 3.898 4.454 11.358 1.00 91.88 108 SER A O 1
ATOM 785 N N . LEU A 1 109 ? 2.666 2.997 10.165 1.00 87.75 109 LEU A N 1
ATOM 786 C CA . LEU A 1 109 ? 3.664 2.731 9.128 1.00 87.75 109 LEU A CA 1
ATOM 787 C C . LEU A 1 109 ? 3.485 3.691 7.957 1.00 87.75 109 LEU A C 1
ATOM 789 O O . LEU A 1 109 ? 4.434 4.341 7.524 1.00 87.75 109 LEU A O 1
ATOM 793 N N . TRP A 1 110 ? 2.250 3.827 7.480 1.00 89.06 110 TRP A N 1
ATOM 794 C CA . TRP A 1 110 ? 1.905 4.776 6.433 1.00 89.06 110 TRP A CA 1
ATOM 795 C C . TRP A 1 110 ? 0.436 5.162 6.493 1.00 89.06 110 TRP A C 1
ATOM 797 O O . TRP A 1 110 ? -0.402 4.504 7.114 1.00 89.06 110 TRP A O 1
ATOM 807 N N . THR A 1 111 ? 0.129 6.245 5.792 1.00 92.06 111 THR A N 1
ATOM 808 C CA . THR A 1 111 ? -1.233 6.700 5.591 1.00 92.06 111 THR A CA 1
ATOM 809 C C . THR A 1 111 ? -1.468 7.123 4.145 1.00 92.06 111 THR A C 1
ATOM 811 O O . THR A 1 111 ? -0.589 7.703 3.509 1.00 92.06 111 THR A O 1
ATOM 814 N N . GLN A 1 112 ? -2.666 6.842 3.635 1.00 89.25 112 GLN A N 1
ATOM 815 C CA . GLN A 1 112 ? -3.114 7.254 2.317 1.00 89.25 112 GLN A CA 1
ATOM 816 C C . GLN A 1 112 ? -4.480 7.930 2.404 1.00 89.25 112 GLN A C 1
ATOM 818 O O . GLN A 1 112 ? -5.358 7.509 3.157 1.00 89.25 112 GLN A O 1
ATOM 823 N N . ARG A 1 113 ? -4.655 8.987 1.612 1.00 89.75 113 ARG A N 1
ATOM 824 C CA . ARG A 1 113 ? -5.907 9.737 1.504 1.00 89.75 113 ARG A CA 1
ATOM 825 C C . ARG A 1 113 ? -6.422 9.709 0.078 1.00 89.75 113 ARG A C 1
ATOM 827 O O . ARG A 1 113 ? -5.638 9.707 -0.871 1.00 89.75 113 ARG A O 1
ATOM 834 N N . TYR A 1 114 ? -7.735 9.749 -0.052 1.00 86.38 114 TYR A N 1
ATOM 835 C CA . TYR A 1 114 ? -8.432 10.015 -1.294 1.00 86.38 114 TYR A CA 1
ATOM 836 C C . TYR A 1 114 ? -9.347 11.211 -1.111 1.00 86.38 114 TYR A C 1
ATOM 838 O O . TYR A 1 114 ? -10.173 11.227 -0.202 1.00 86.38 114 TYR A O 1
ATOM 846 N N . SER A 1 115 ? -9.187 12.174 -2.011 1.00 87.44 115 SER A N 1
ATOM 847 C CA . SER A 1 115 ? -9.952 13.409 -2.039 1.00 87.44 115 SER A CA 1
ATOM 848 C C . SER A 1 115 ? -10.316 13.729 -3.484 1.00 87.44 115 SER A C 1
ATOM 850 O O . SER A 1 115 ? -9.443 13.740 -4.361 1.00 87.44 115 SER A O 1
ATOM 852 N N . ALA A 1 116 ? -11.592 13.983 -3.755 1.00 83.38 116 ALA A N 1
ATOM 853 C CA . ALA A 1 116 ? -12.078 14.425 -5.060 1.00 83.38 116 ALA A CA 1
ATOM 854 C C . ALA A 1 116 ? -11.820 15.925 -5.309 1.00 83.38 116 ALA A C 1
ATOM 856 O O . ALA A 1 116 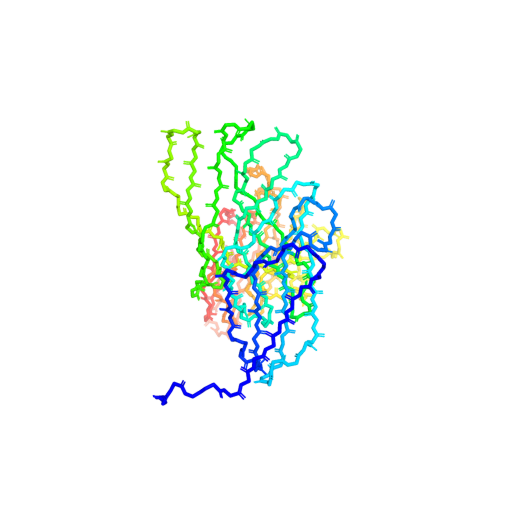? -12.007 16.408 -6.430 1.00 83.38 116 ALA A O 1
ATOM 857 N N . GLY A 1 117 ? -11.377 16.663 -4.287 1.00 80.88 117 GLY A N 1
ATOM 858 C CA . GLY A 1 117 ? -11.012 18.072 -4.365 1.00 80.88 117 GLY A CA 1
ATOM 859 C C . GLY A 1 117 ? -11.184 18.795 -3.026 1.00 80.88 117 GLY A C 1
ATOM 860 O O . GLY A 1 117 ? -11.713 18.223 -2.080 1.00 80.88 117 GLY A O 1
ATOM 861 N N . PRO A 1 118 ? -10.770 20.069 -2.945 1.00 77.88 118 PRO A N 1
ATOM 862 C CA . PRO A 1 118 ? -10.870 20.844 -1.713 1.00 77.88 118 PRO A CA 1
ATOM 863 C C . PRO A 1 118 ? -12.286 21.390 -1.473 1.00 77.88 118 PRO A C 1
ATOM 865 O O . PRO A 1 118 ? -12.967 21.807 -2.417 1.00 77.88 118 PRO A O 1
ATOM 868 N N . GLY A 1 119 ? -12.678 21.513 -0.201 1.00 80.88 119 GLY A N 1
ATOM 869 C CA . GLY A 1 119 ? -13.831 22.300 0.237 1.00 80.88 119 GLY A CA 1
ATOM 870 C C . GLY A 1 119 ? -14.869 21.523 1.048 1.00 80.88 119 GLY A C 1
ATOM 871 O O . GLY A 1 119 ? -15.088 20.333 0.863 1.00 80.88 119 GLY A O 1
ATOM 872 N N . TRP A 1 120 ? -15.584 22.253 1.908 1.00 83.69 120 TRP A N 1
ATOM 873 C CA . TRP A 1 120 ? -16.561 21.725 2.877 1.00 83.69 120 TRP A CA 1
ATOM 874 C C . TRP A 1 120 ? -17.734 20.940 2.283 1.00 83.69 120 TRP A C 1
ATOM 876 O O . TRP A 1 120 ? -18.387 20.170 2.990 1.00 83.69 120 TRP A O 1
ATOM 886 N N . ASP A 1 121 ? -18.003 21.136 0.995 1.00 86.62 121 ASP A N 1
ATOM 887 C CA . ASP A 1 121 ? -19.091 20.462 0.304 1.00 86.62 121 ASP A CA 1
ATOM 888 C C . ASP A 1 121 ? -18.661 19.124 -0.314 1.00 86.62 121 ASP A C 1
ATOM 890 O O . ASP A 1 121 ? -19.515 18.461 -0.892 1.00 86.62 121 ASP A O 1
ATOM 894 N N . ILE A 1 122 ? -17.389 18.710 -0.218 1.00 87.75 122 ILE A N 1
ATOM 895 C CA . ILE A 1 122 ? -16.879 17.437 -0.761 1.00 87.75 122 ILE A CA 1
ATOM 896 C C . ILE A 1 122 ? -16.737 16.409 0.357 1.00 87.75 122 ILE A C 1
ATOM 898 O O . ILE A 1 122 ? -16.118 16.670 1.390 1.00 87.75 122 ILE A O 1
ATOM 902 N N . TRP A 1 123 ? -17.387 15.260 0.172 1.00 92.31 123 TRP A N 1
ATOM 903 C CA . TRP A 1 123 ? -17.385 14.165 1.130 1.00 92.31 123 TRP A CA 1
ATOM 904 C C . TRP A 1 123 ? -16.875 12.896 0.459 1.00 92.31 123 TRP A C 1
ATOM 906 O O . TRP A 1 123 ? -17.588 12.254 -0.318 1.00 92.31 123 TRP A O 1
ATOM 916 N N . ASP A 1 124 ? -15.659 12.523 0.819 1.00 93.62 124 ASP A N 1
ATOM 917 C CA . ASP A 1 124 ? -15.043 11.242 0.549 1.00 93.62 124 ASP A CA 1
ATOM 918 C C . ASP A 1 124 ? -14.960 10.477 1.872 1.00 93.62 124 ASP A C 1
ATOM 920 O O . ASP A 1 124 ? -14.301 10.893 2.818 1.00 93.62 124 ASP A O 1
ATOM 924 N N . ILE A 1 125 ? -15.688 9.367 1.982 1.00 95.44 125 ILE A N 1
ATOM 925 C CA . ILE A 1 125 ? -15.723 8.564 3.212 1.00 95.44 125 ILE A CA 1
ATOM 926 C C . ILE A 1 125 ? -15.503 7.108 2.849 1.00 95.44 125 ILE A C 1
ATOM 928 O O . ILE A 1 125 ? -16.256 6.543 2.050 1.00 95.44 125 ILE A O 1
ATOM 932 N N . ALA A 1 126 ? -14.489 6.487 3.450 1.00 97.94 126 ALA A N 1
ATOM 933 C CA . ALA A 1 126 ? -14.282 5.052 3.355 1.00 97.94 126 ALA A CA 1
ATOM 934 C C . ALA A 1 126 ? -15.090 4.326 4.437 1.00 97.94 126 ALA A C 1
ATOM 936 O O . ALA A 1 126 ? -14.978 4.633 5.620 1.00 97.94 126 ALA A O 1
ATOM 937 N N . PHE A 1 127 ? -15.887 3.336 4.032 1.00 97.94 127 PHE A N 1
ATOM 938 C CA . PHE A 1 127 ? -16.737 2.570 4.950 1.00 97.94 127 PHE A CA 1
ATOM 939 C C . PHE A 1 127 ? -16.210 1.166 5.226 1.00 97.94 127 PHE A C 1
ATOM 941 O O . PHE A 1 127 ? -16.451 0.623 6.298 1.00 97.94 127 PHE A O 1
ATOM 948 N N . SER A 1 128 ? -15.530 0.550 4.259 1.00 98.31 128 SER A N 1
ATOM 949 C CA . SER A 1 128 ? -15.076 -0.835 4.365 1.00 98.31 128 SER A CA 1
ATOM 950 C C . SER A 1 128 ? -13.690 -0.995 3.768 1.00 98.31 128 SER A C 1
ATOM 952 O O . SER A 1 128 ? -13.413 -0.430 2.712 1.00 98.31 128 SER A O 1
ATOM 954 N N . ILE A 1 129 ? -12.857 -1.795 4.431 1.00 98.19 129 ILE A N 1
ATOM 955 C CA . ILE A 1 129 ? -11.560 -2.253 3.938 1.00 98.19 129 ILE A CA 1
ATOM 956 C C . ILE A 1 129 ? -11.491 -3.780 4.008 1.00 98.19 129 ILE A C 1
ATOM 958 O O . ILE A 1 129 ? -11.999 -4.387 4.951 1.00 98.19 129 ILE A O 1
ATOM 962 N N . GLN A 1 130 ? -10.866 -4.403 3.011 1.00 97.69 130 GLN A N 1
ATOM 963 C CA . GLN A 1 130 ? -10.502 -5.820 3.030 1.00 97.69 130 GLN A CA 1
ATOM 964 C C . GLN A 1 130 ? -9.087 -6.011 2.504 1.00 97.69 130 GLN A C 1
ATOM 966 O O . GLN A 1 130 ? -8.714 -5.381 1.515 1.00 97.69 130 GLN A O 1
ATOM 971 N N . SER A 1 131 ? -8.335 -6.923 3.118 1.00 93.12 131 SER A N 1
ATOM 972 C CA . SER A 1 131 ? -7.059 -7.391 2.575 1.00 93.12 131 SER A CA 1
ATOM 973 C C . SER A 1 131 ? -7.295 -8.198 1.293 1.00 93.12 131 SER A C 1
ATOM 975 O O . SER A 1 131 ? -8.251 -8.973 1.198 1.00 93.12 131 SER A O 1
ATOM 977 N N . THR A 1 132 ? -6.427 -8.042 0.300 1.00 88.88 132 THR A N 1
ATOM 978 C CA . THR A 1 132 ? -6.461 -8.801 -0.955 1.00 88.88 132 THR A CA 1
ATOM 979 C C . THR A 1 132 ? -5.395 -9.893 -0.981 1.00 88.88 132 THR A C 1
ATOM 981 O O . THR A 1 132 ? -4.396 -9.831 -0.274 1.00 88.88 132 THR A O 1
ATOM 984 N N . GLY A 1 133 ? -5.603 -10.929 -1.803 1.00 80.06 133 GLY A N 1
ATOM 985 C CA . GLY A 1 133 ? -4.692 -12.082 -1.878 1.00 80.06 133 GLY A CA 1
ATOM 986 C C . GLY A 1 133 ? -3.295 -11.775 -2.434 1.00 80.06 133 GLY A C 1
ATOM 987 O O . GLY A 1 133 ? -2.396 -12.590 -2.272 1.00 80.06 133 GLY A O 1
ATOM 988 N N . ASP A 1 134 ? -3.112 -10.617 -3.068 1.00 77.25 134 ASP A N 1
ATOM 989 C CA . ASP A 1 134 ? -1.810 -10.083 -3.486 1.00 77.25 134 ASP A CA 1
ATOM 990 C C . ASP A 1 134 ? -1.102 -9.282 -2.377 1.00 77.25 134 ASP A C 1
ATOM 992 O O . ASP A 1 134 ? -0.012 -8.779 -2.617 1.00 77.25 134 ASP A O 1
ATOM 996 N N . GLY A 1 135 ? -1.693 -9.194 -1.175 1.00 76.50 135 GLY A N 1
ATOM 997 C CA . GLY A 1 135 ? -1.155 -8.518 0.014 1.00 76.50 135 GLY A CA 1
ATOM 998 C C . GLY A 1 135 ? -1.613 -7.064 0.193 1.00 76.50 135 GLY A C 1
ATOM 999 O O . GLY A 1 135 ? -1.144 -6.390 1.105 1.00 76.50 135 GLY A O 1
ATOM 1000 N N . GLY A 1 136 ? -2.447 -6.557 -0.720 1.00 87.69 136 GLY A N 1
ATOM 1001 C CA . GLY A 1 136 ? -2.950 -5.184 -0.720 1.00 87.69 136 GLY A CA 1
ATOM 1002 C C . GLY A 1 136 ? -4.268 -5.033 0.010 1.00 87.69 136 GLY A C 1
ATOM 1003 O O . GLY A 1 136 ? -4.670 -5.885 0.805 1.00 87.69 136 GLY A O 1
ATOM 1004 N N . PHE A 1 137 ? -4.966 -3.946 -0.302 1.00 94.25 137 PHE A N 1
ATOM 1005 C CA . PHE A 1 137 ? -6.272 -3.640 0.255 1.00 94.25 137 PHE A CA 1
ATOM 1006 C C . PHE A 1 137 ? -7.252 -3.219 -0.832 1.00 94.25 137 PHE A C 1
ATOM 1008 O O . PHE A 1 137 ? -6.901 -2.581 -1.822 1.00 94.25 137 PHE A O 1
ATOM 1015 N N . ILE A 1 138 ? -8.524 -3.525 -0.629 1.00 96.25 138 ILE A N 1
ATOM 1016 C CA . ILE A 1 138 ? -9.626 -2.881 -1.338 1.00 96.25 138 ILE A CA 1
ATOM 1017 C C . ILE A 1 138 ? -10.455 -2.092 -0.344 1.00 96.25 138 ILE A C 1
ATOM 1019 O O . ILE A 1 138 ? -10.733 -2.564 0.756 1.00 96.25 138 ILE A O 1
ATOM 1023 N N . VAL A 1 139 ? -10.847 -0.890 -0.745 1.00 98.00 139 VAL A N 1
ATOM 1024 C CA . VAL A 1 139 ? -11.582 0.061 0.079 1.00 98.00 139 VAL A CA 1
ATOM 1025 C C . VAL A 1 139 ? -12.812 0.520 -0.680 1.00 98.00 139 VAL A C 1
ATOM 1027 O O . VAL A 1 139 ? -12.712 0.965 -1.822 1.00 98.00 139 VAL A O 1
ATOM 1030 N N . ALA A 1 140 ? -13.978 0.409 -0.056 1.00 97.88 140 ALA A N 1
ATOM 1031 C CA . ALA A 1 140 ? -15.239 0.867 -0.622 1.00 97.88 140 ALA A CA 1
ATOM 1032 C C . ALA A 1 140 ? -15.815 2.008 0.216 1.00 97.88 140 ALA A C 1
ATOM 1034 O O . ALA A 1 140 ? -15.745 1.993 1.450 1.00 97.88 140 ALA A O 1
ATOM 1035 N N . GLY A 1 141 ? -16.408 2.985 -0.460 1.00 97.31 141 GLY A N 1
ATOM 1036 C CA . GLY A 1 141 ? -16.880 4.200 0.182 1.00 97.31 141 GLY A CA 1
ATOM 1037 C C . GLY A 1 141 ? -17.812 5.027 -0.691 1.00 97.31 141 GLY A C 1
ATOM 1038 O O . GLY A 1 141 ? -18.295 4.567 -1.731 1.00 97.31 141 GLY A O 1
ATOM 1039 N N . MET A 1 142 ? -18.054 6.259 -0.261 1.00 95.44 142 MET A N 1
ATOM 1040 C CA . MET A 1 142 ? -18.765 7.262 -1.050 1.00 95.44 142 MET A CA 1
ATOM 1041 C C . MET A 1 142 ? -17.875 8.463 -1.349 1.00 95.44 142 MET A C 1
ATOM 1043 O O . MET A 1 142 ? -16.959 8.754 -0.589 1.00 95.44 142 MET A O 1
ATOM 1047 N N . THR A 1 143 ? -18.153 9.126 -2.464 1.00 94.50 143 THR A N 1
ATOM 1048 C CA . THR A 1 143 ? -17.433 10.305 -2.953 1.00 94.50 143 THR A CA 1
ATOM 1049 C C . THR A 1 143 ? -18.416 11.266 -3.601 1.00 94.50 143 THR A C 1
ATOM 1051 O O . THR A 1 143 ? -19.337 10.837 -4.306 1.00 94.50 143 THR A O 1
ATOM 1054 N N . GLY A 1 144 ? -18.238 12.565 -3.403 1.00 89.00 144 GLY A N 1
ATOM 1055 C CA . GLY A 1 144 ? -18.964 13.572 -4.166 1.00 89.00 144 GLY A CA 1
ATOM 1056 C C . GLY A 1 144 ? -19.334 14.802 -3.364 1.00 89.00 144 GLY A C 1
ATOM 1057 O O . GLY A 1 144 ? -18.888 15.003 -2.240 1.00 89.00 144 GLY A O 1
ATOM 1058 N N . LEU A 1 145 ? -20.159 15.638 -3.985 1.00 87.62 145 LEU A N 1
ATOM 1059 C CA . LEU A 1 145 ? -20.618 16.877 -3.379 1.00 87.62 145 LEU A CA 1
ATOM 1060 C C . LEU A 1 145 ? -21.833 16.619 -2.484 1.00 87.62 145 LEU A C 1
ATOM 1062 O O . LEU A 1 145 ? -22.626 15.713 -2.748 1.00 87.62 145 LEU A O 1
ATOM 1066 N N . ILE A 1 146 ? -22.043 17.460 -1.472 1.00 78.81 146 ILE A N 1
ATOM 1067 C CA . ILE A 1 146 ? -23.269 17.465 -0.671 1.00 78.81 146 ILE A CA 1
ATOM 1068 C C . ILE A 1 146 ? -24.487 17.462 -1.617 1.00 78.81 146 ILE A C 1
ATOM 1070 O O . ILE A 1 146 ? -24.576 18.265 -2.544 1.00 78.81 146 ILE A O 1
ATOM 1074 N N . GLN A 1 147 ? -25.427 16.536 -1.377 1.00 82.00 147 GLN A N 1
ATOM 1075 C CA . GLN A 1 147 ? -26.616 16.223 -2.202 1.00 82.00 147 GLN A CA 1
ATOM 1076 C C . GLN A 1 147 ? -26.376 15.385 -3.474 1.00 82.00 147 GLN A C 1
ATOM 1078 O O . GLN A 1 147 ? -27.352 14.994 -4.118 1.00 82.00 147 GLN A O 1
ATOM 1083 N N . GLN A 1 148 ? -25.131 15.058 -3.828 1.00 87.62 148 GLN A N 1
ATOM 1084 C CA . GLN A 1 148 ? -24.776 14.202 -4.967 1.00 87.62 148 GLN A CA 1
ATOM 1085 C C . GLN A 1 148 ? -23.593 13.287 -4.620 1.00 87.62 148 GLN A C 1
ATOM 1087 O O . GLN A 1 148 ? -22.441 13.589 -4.933 1.00 87.62 148 GLN A O 1
ATOM 1092 N N . PHE A 1 149 ? -23.892 12.136 -4.015 1.00 89.88 149 PHE A N 1
ATOM 1093 C CA . PHE A 1 149 ? -22.888 11.123 -3.692 1.00 89.88 149 PHE A CA 1
ATOM 1094 C C . PHE A 1 149 ? -22.884 9.991 -4.720 1.00 89.88 149 PHE A C 1
ATOM 1096 O O . PHE A 1 149 ? -23.936 9.492 -5.127 1.00 89.88 149 PHE A O 1
ATOM 1103 N N . ASN A 1 150 ? -21.687 9.561 -5.095 1.00 93.25 150 ASN A N 1
ATOM 1104 C CA . ASN A 1 150 ? -21.419 8.345 -5.848 1.00 93.25 150 ASN A CA 1
ATOM 1105 C C . ASN A 1 150 ? -20.738 7.320 -4.939 1.00 93.25 150 ASN A C 1
ATOM 1107 O O . ASN A 1 150 ? -20.215 7.658 -3.879 1.00 93.25 150 ASN A O 1
ATOM 1111 N N . VAL A 1 151 ? -20.718 6.064 -5.373 1.00 95.31 151 VAL A N 1
ATOM 1112 C CA . VAL A 1 151 ? -19.906 5.021 -4.738 1.00 95.31 151 VAL A CA 1
ATOM 1113 C C . VAL A 1 151 ? -18.503 5.026 -5.339 1.00 95.31 151 VAL A C 1
ATOM 1115 O O . VAL A 1 151 ? -18.360 5.212 -6.549 1.00 95.31 151 VAL A O 1
ATOM 1118 N N . PHE A 1 152 ? -17.480 4.777 -4.525 1.00 93.88 152 PHE A N 1
ATOM 1119 C CA . PHE A 1 152 ? -16.137 4.477 -5.018 1.00 93.88 152 PHE A CA 1
ATOM 1120 C C . PHE A 1 152 ? -15.673 3.097 -4.552 1.00 93.88 152 PHE A C 1
ATOM 1122 O O . PHE A 1 152 ? -16.072 2.598 -3.497 1.00 93.88 152 PHE A O 1
ATOM 1129 N N . LEU A 1 153 ? -14.800 2.501 -5.362 1.00 95.06 153 LEU A N 1
ATOM 1130 C CA . LEU A 1 153 ? -13.958 1.374 -4.995 1.00 95.06 153 LEU A CA 1
ATOM 1131 C C . LEU A 1 153 ? -12.517 1.775 -5.300 1.00 95.06 153 LEU A C 1
ATOM 1133 O O . LEU A 1 153 ? -12.203 2.175 -6.419 1.00 95.06 153 LEU A O 1
ATOM 1137 N N . MET A 1 154 ? -11.655 1.649 -4.306 1.00 91.69 154 MET A N 1
ATOM 1138 C CA . MET A 1 154 ? -10.224 1.866 -4.403 1.00 91.69 154 MET A CA 1
ATOM 1139 C C . MET A 1 154 ? -9.513 0.540 -4.174 1.00 91.69 154 MET A C 1
ATOM 1141 O O . MET A 1 154 ? -9.881 -0.213 -3.276 1.00 91.69 154 MET A O 1
ATOM 1145 N N . LYS A 1 155 ? -8.480 0.262 -4.967 1.00 90.00 155 LYS A N 1
ATOM 1146 C CA . LYS A 1 155 ? -7.497 -0.773 -4.661 1.00 90.00 155 LYS A CA 1
ATOM 1147 C C . LYS A 1 155 ? -6.206 -0.073 -4.264 1.00 90.00 155 LYS A C 1
ATOM 1149 O O . LYS A 1 155 ? -5.742 0.808 -4.983 1.00 90.00 155 LYS A O 1
ATOM 1154 N N . ILE A 1 156 ? -5.673 -0.462 -3.123 1.00 86.69 156 ILE A N 1
ATOM 1155 C CA . ILE A 1 156 ? -4.345 -0.110 -2.649 1.00 86.69 156 ILE A CA 1
ATOM 1156 C C . ILE A 1 156 ? -3.524 -1.370 -2.876 1.00 86.69 156 ILE A C 1
ATOM 1158 O O . ILE A 1 156 ? -3.928 -2.459 -2.464 1.00 86.69 156 ILE A O 1
ATOM 1162 N N . GLU A 1 157 ? -2.451 -1.252 -3.644 1.00 78.50 157 GLU A N 1
ATOM 1163 C CA . GLU A 1 157 ? -1.576 -2.392 -3.899 1.00 78.50 157 GLU A CA 1
ATOM 1164 C C . GLU A 1 157 ? -0.969 -2.882 -2.582 1.00 78.50 157 GLU A C 1
ATOM 1166 O O . GLU A 1 157 ? -0.985 -2.173 -1.573 1.00 78.50 157 GLU A O 1
ATOM 1171 N N . SER A 1 158 ? -0.525 -4.138 -2.564 1.00 64.88 158 SER A N 1
ATOM 1172 C CA . SER A 1 158 ? 0.265 -4.616 -1.439 1.00 64.88 158 SER A CA 1
ATOM 1173 C C . SER A 1 158 ? 1.438 -3.697 -1.227 1.00 64.88 158 SER A C 1
ATOM 1175 O O . SER A 1 158 ? 1.995 -3.159 -2.184 1.00 64.88 158 SER A O 1
ATOM 1177 N N . ASP A 1 159 ? 1.837 -3.561 0.032 1.00 54.50 159 ASP A N 1
ATOM 1178 C CA . ASP A 1 159 ? 3.194 -3.138 0.313 1.00 54.50 159 ASP A CA 1
ATOM 1179 C C . ASP A 1 159 ? 4.141 -4.240 -0.188 1.00 54.50 159 ASP A C 1
ATOM 1181 O O . ASP A 1 159 ? 4.681 -5.013 0.593 1.00 54.50 159 ASP A O 1
ATOM 1185 N N . SER A 1 160 ? 4.316 -4.377 -1.495 1.00 43.91 160 SER A N 1
ATOM 1186 C CA . SER A 1 160 ? 5.588 -4.804 -2.048 1.00 43.91 160 SER A CA 1
ATOM 1187 C C . SER A 1 160 ? 6.488 -3.558 -2.072 1.00 43.91 160 SER A C 1
ATOM 1189 O O . SER A 1 160 ? 6.785 -3.057 -3.149 1.00 43.91 160 SER A O 1
ATOM 1191 N N . ASP A 1 161 ? 6.855 -2.899 -0.966 1.00 41.19 161 ASP A N 1
ATOM 1192 C CA . ASP A 1 161 ? 7.361 -3.418 0.315 1.00 41.19 161 ASP A CA 1
ATOM 1193 C C . ASP A 1 161 ? 7.675 -2.203 1.231 1.00 41.19 161 ASP A C 1
ATOM 1195 O O . ASP A 1 161 ? 8.259 -1.240 0.727 1.00 41.19 161 ASP A O 1
ATOM 1199 N N . PRO A 1 162 ? 7.379 -2.172 2.553 1.00 42.47 162 PRO A N 1
ATOM 1200 C CA . PRO A 1 162 ? 7.906 -1.134 3.446 1.00 42.47 162 PRO A CA 1
ATOM 1201 C C . PRO A 1 162 ? 9.429 -1.268 3.673 1.00 42.47 162 PRO A C 1
ATOM 1203 O O . PRO A 1 162 ? 9.999 -0.516 4.464 1.00 42.47 162 PRO A O 1
ATOM 1206 N N . GLN A 1 163 ? 10.089 -2.219 3.001 1.00 48.94 163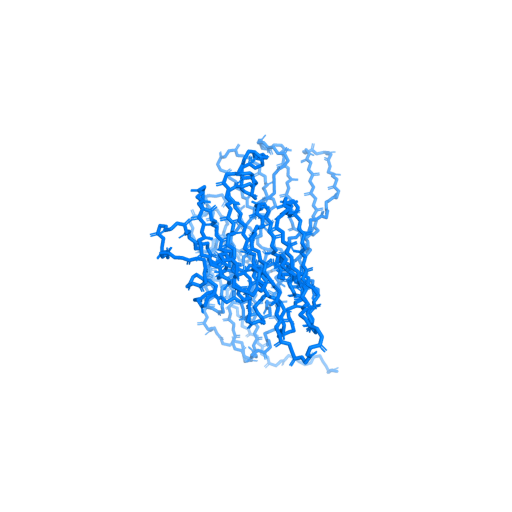 GLN A N 1
ATOM 1207 C CA . GLN A 1 163 ? 11.537 -2.411 2.925 1.00 48.94 163 GLN A CA 1
ATOM 1208 C C . GLN A 1 163 ? 12.123 -2.310 1.501 1.00 48.94 163 GLN A C 1
ATOM 1210 O O . GLN A 1 163 ? 13.337 -2.476 1.406 1.00 48.94 163 GLN A O 1
ATOM 1215 N N . SER A 1 164 ? 11.374 -1.965 0.430 1.00 59.22 164 SER A N 1
ATOM 1216 C CA . SER A 1 164 ? 12.009 -1.825 -0.897 1.00 59.22 164 SER A CA 1
ATOM 1217 C C . SER A 1 164 ? 12.945 -0.621 -0.885 1.00 59.22 164 SER A C 1
ATOM 1219 O O . SER A 1 164 ? 12.536 0.541 -1.001 1.00 59.22 164 SER A O 1
ATOM 1221 N N . SER A 1 165 ? 14.222 -0.897 -0.716 1.00 82.19 165 SER A N 1
ATOM 1222 C CA . SER A 1 165 ? 15.282 0.082 -0.715 1.00 82.19 165 SER A CA 1
ATOM 1223 C C . SER A 1 165 ? 15.681 0.372 -2.152 1.00 82.19 165 SER A C 1
ATOM 1225 O O . SER A 1 165 ? 15.698 -0.505 -3.019 1.00 82.19 165 SER A O 1
ATOM 1227 N N . VAL A 1 166 ? 16.006 1.635 -2.411 1.00 87.88 166 VAL A N 1
ATOM 1228 C CA . VAL A 1 166 ? 16.627 2.028 -3.672 1.00 87.88 166 VAL A CA 1
ATOM 1229 C C . VAL A 1 166 ? 18.117 2.164 -3.421 1.00 87.88 166 VAL A C 1
ATOM 1231 O O . VAL A 1 166 ? 18.534 3.020 -2.645 1.00 87.88 166 VAL A O 1
ATOM 1234 N N . PHE A 1 167 ? 18.904 1.324 -4.082 1.00 90.88 167 PHE A N 1
ATOM 1235 C CA . PHE A 1 167 ? 20.359 1.365 -4.040 1.00 90.88 167 PHE A CA 1
ATOM 1236 C C . PHE A 1 167 ? 20.888 2.040 -5.297 1.00 90.88 167 PHE A C 1
ATOM 1238 O O . PHE A 1 167 ? 20.688 1.547 -6.411 1.00 90.88 167 PHE A O 1
ATOM 1245 N N . TYR A 1 168 ? 21.576 3.161 -5.122 1.00 91.56 168 TYR A N 1
ATOM 1246 C CA . TYR A 1 168 ? 22.112 3.946 -6.222 1.00 91.56 168 TYR A CA 1
ATOM 1247 C C . TYR A 1 168 ? 23.499 3.435 -6.614 1.00 91.56 168 TYR A C 1
ATOM 1249 O O . TYR A 1 168 ? 24.401 3.305 -5.787 1.00 91.56 168 TYR A O 1
ATOM 1257 N N . VAL A 1 169 ? 23.698 3.170 -7.902 1.00 95.50 169 VAL A N 1
ATOM 1258 C CA . VAL A 1 169 ? 25.006 2.811 -8.462 1.00 95.50 169 VAL A CA 1
ATOM 1259 C C . VAL A 1 169 ? 25.464 3.960 -9.366 1.00 95.50 169 VAL A C 1
ATOM 1261 O O . VAL A 1 169 ? 24.771 4.254 -10.343 1.00 95.50 169 VAL A O 1
ATOM 1264 N N . PRO A 1 170 ? 26.620 4.606 -9.112 1.00 96.75 170 PRO A N 1
ATOM 1265 C CA . PRO A 1 170 ? 27.682 4.183 -8.196 1.00 96.75 170 PRO A CA 1
ATOM 1266 C C . PRO A 1 170 ? 27.635 4.782 -6.770 1.00 96.75 170 PRO A C 1
ATOM 1268 O O . PRO A 1 170 ? 28.582 4.581 -6.012 1.00 96.75 170 PRO A O 1
ATOM 1271 N N . ASP A 1 171 ? 26.610 5.568 -6.429 1.00 91.06 171 ASP A N 1
ATOM 1272 C CA . ASP A 1 171 ? 26.630 6.432 -5.235 1.00 91.06 171 ASP A CA 1
ATOM 1273 C C . ASP A 1 171 ? 26.660 5.656 -3.903 1.00 91.06 171 ASP A C 1
ATOM 1275 O O . ASP A 1 171 ? 27.480 5.967 -3.036 1.00 91.06 171 ASP A O 1
ATOM 1279 N N . ASP A 1 172 ? 25.829 4.622 -3.756 1.00 82.94 172 ASP A N 1
ATOM 1280 C CA . ASP A 1 172 ? 25.800 3.747 -2.574 1.00 82.94 172 ASP A CA 1
ATOM 1281 C C . ASP A 1 172 ? 26.716 2.531 -2.742 1.00 82.94 172 ASP A C 1
ATOM 1283 O O . ASP A 1 172 ? 27.345 2.060 -1.790 1.00 82.94 172 ASP A O 1
ATOM 1287 N N . PHE A 1 173 ? 26.800 2.017 -3.972 1.00 96.31 173 PHE A N 1
ATOM 1288 C CA . PHE A 1 173 ? 27.557 0.820 -4.317 1.00 96.31 173 PHE A CA 1
ATOM 1289 C C . PHE A 1 173 ? 28.458 1.079 -5.517 1.00 96.31 173 PHE A C 1
ATOM 1291 O O . PHE A 1 173 ? 27.983 1.554 -6.542 1.00 96.31 173 PHE A O 1
ATOM 1298 N N . PRO A 1 174 ? 29.740 0.683 -5.470 1.00 93.69 174 PRO A N 1
ATOM 1299 C CA . PRO A 1 174 ? 30.688 0.999 -6.536 1.00 93.69 174 PRO A CA 1
ATOM 1300 C C . PRO A 1 174 ? 30.416 0.265 -7.860 1.00 93.69 174 PRO A C 1
ATOM 1302 O O . PRO A 1 174 ? 30.996 0.635 -8.879 1.00 93.69 174 PRO A O 1
ATOM 1305 N N . ASN A 1 175 ? 29.613 -0.803 -7.850 1.00 97.44 175 ASN A N 1
ATOM 1306 C CA . ASN A 1 175 ? 29.286 -1.610 -9.028 1.00 97.44 175 ASN A CA 1
ATOM 1307 C C . ASN A 1 175 ? 27.913 -2.285 -8.887 1.00 97.44 175 ASN A C 1
ATOM 1309 O O . ASN A 1 175 ? 27.420 -2.473 -7.768 1.00 97.44 175 ASN A O 1
ATOM 1313 N N . ILE A 1 176 ? 27.317 -2.662 -10.020 1.00 98.69 176 ILE A N 1
ATOM 1314 C CA . ILE A 1 176 ? 25.953 -3.195 -10.097 1.00 98.69 176 ILE A CA 1
ATOM 1315 C C . ILE A 1 176 ? 25.848 -4.515 -9.329 1.00 98.69 176 ILE A C 1
ATOM 1317 O O . ILE A 1 176 ? 24.917 -4.692 -8.542 1.00 98.69 176 ILE A O 1
ATOM 1321 N N . GLN A 1 177 ? 26.819 -5.424 -9.478 1.00 98.56 177 GLN A N 1
ATOM 1322 C CA . GLN A 1 177 ? 26.763 -6.717 -8.791 1.00 98.56 177 GLN A CA 1
ATOM 1323 C C . GLN A 1 177 ? 26.781 -6.574 -7.263 1.00 98.56 177 GLN A C 1
ATOM 1325 O O . GLN A 1 177 ? 26.115 -7.338 -6.567 1.00 98.56 177 GLN A O 1
ATOM 1330 N N . SER A 1 178 ? 27.529 -5.616 -6.712 1.00 97.56 178 SER A N 1
ATOM 1331 C CA . SER A 1 178 ? 27.572 -5.401 -5.261 1.00 97.56 178 SER A CA 1
ATOM 1332 C C . SER A 1 178 ? 26.237 -4.911 -4.699 1.00 97.56 178 SER A C 1
ATOM 1334 O O . SER A 1 178 ? 25.851 -5.367 -3.624 1.00 97.56 178 SER A O 1
ATOM 1336 N N . ALA A 1 179 ? 25.507 -4.082 -5.452 1.00 97.75 179 ALA A N 1
ATOM 1337 C CA . ALA A 1 179 ? 24.151 -3.673 -5.100 1.00 97.75 179 ALA A CA 1
ATOM 1338 C C . ALA A 1 179 ? 23.178 -4.862 -5.164 1.00 97.75 179 ALA A C 1
ATOM 1340 O O . ALA A 1 179 ? 22.441 -5.095 -4.213 1.00 97.75 179 ALA A O 1
ATOM 1341 N N . ILE A 1 180 ? 23.245 -5.684 -6.221 1.00 98.06 180 ILE A N 1
ATOM 1342 C CA . ILE A 1 180 ? 22.443 -6.918 -6.343 1.00 98.06 180 ILE A CA 1
ATOM 1343 C C . ILE A 1 180 ? 22.716 -7.879 -5.178 1.00 98.06 180 ILE A C 1
ATOM 1345 O O . ILE A 1 180 ? 21.792 -8.460 -4.620 1.00 98.06 180 ILE A O 1
ATOM 1349 N N . ASN A 1 181 ? 23.982 -8.056 -4.789 1.00 96.12 181 ASN A N 1
ATOM 1350 C CA . ASN A 1 181 ? 24.352 -8.947 -3.688 1.00 96.12 181 ASN A CA 1
ATOM 1351 C C . ASN A 1 181 ? 23.776 -8.488 -2.344 1.00 96.12 181 ASN A C 1
ATOM 1353 O O . ASN A 1 181 ? 23.460 -9.333 -1.506 1.00 96.12 181 ASN A O 1
ATOM 1357 N N . TYR A 1 182 ? 23.697 -7.172 -2.136 1.00 91.56 182 TYR A N 1
ATOM 1358 C CA . TYR A 1 182 ? 23.159 -6.576 -0.919 1.00 91.56 182 TYR A CA 1
ATOM 1359 C C . TYR A 1 182 ? 21.629 -6.610 -0.886 1.00 91.56 182 TYR A C 1
ATOM 1361 O O . TYR A 1 182 ? 21.053 -6.872 0.166 1.00 91.56 182 TYR A O 1
ATOM 1369 N N . ALA A 1 183 ? 20.998 -6.390 -2.038 1.00 93.06 183 ALA A N 1
ATOM 1370 C CA . ALA A 1 183 ? 19.555 -6.338 -2.186 1.00 93.06 183 ALA A CA 1
ATOM 1371 C C . ALA A 1 183 ? 18.845 -7.646 -1.790 1.00 93.06 183 ALA A C 1
ATOM 1373 O O . ALA A 1 183 ? 19.368 -8.762 -1.926 1.00 93.06 183 ALA A O 1
ATOM 1374 N N . THR A 1 184 ? 17.611 -7.497 -1.334 1.00 89.62 184 THR A N 1
ATOM 1375 C CA . THR A 1 184 ? 16.623 -8.544 -1.071 1.00 89.62 184 THR A CA 1
ATOM 1376 C C . T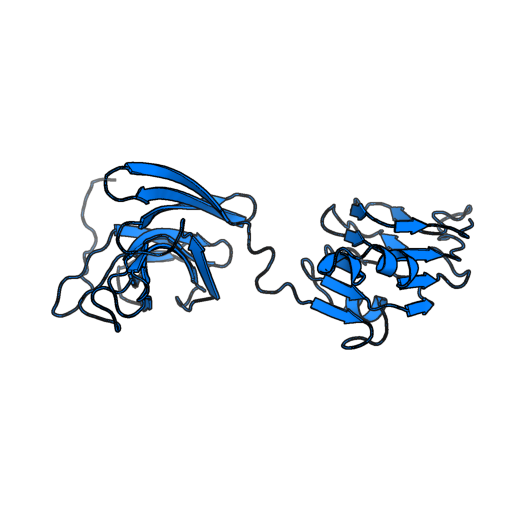HR A 1 184 ? 15.420 -8.383 -1.993 1.00 89.62 184 THR A C 1
ATOM 1378 O O . THR A 1 184 ? 15.255 -7.345 -2.623 1.00 89.62 184 THR A O 1
ATOM 1381 N N . ASP A 1 185 ? 14.613 -9.434 -2.127 1.00 85.44 185 ASP A N 1
ATOM 1382 C CA . ASP A 1 185 ? 13.442 -9.431 -3.010 1.00 85.44 185 ASP A CA 1
ATOM 1383 C C . ASP A 1 185 ? 12.538 -8.218 -2.737 1.00 85.44 185 ASP A C 1
ATOM 1385 O O . ASP A 1 185 ? 12.252 -7.915 -1.583 1.00 85.44 185 ASP A O 1
ATOM 1389 N N . GLY A 1 186 ? 12.108 -7.529 -3.797 1.00 79.56 186 GLY A N 1
ATOM 1390 C CA . GLY A 1 186 ? 11.363 -6.266 -3.730 1.00 79.56 186 GLY A CA 1
ATOM 1391 C C . GLY A 1 186 ? 12.216 -5.001 -3.904 1.00 79.56 186 GLY A C 1
ATOM 1392 O O . GLY A 1 186 ? 11.684 -3.971 -4.315 1.00 79.56 186 GLY A O 1
ATOM 1393 N N . ASP A 1 187 ? 13.532 -5.062 -3.677 1.00 90.50 187 ASP A N 1
ATOM 1394 C CA . ASP A 1 187 ? 14.421 -3.898 -3.792 1.00 90.50 187 ASP A CA 1
ATOM 1395 C C . ASP A 1 187 ? 14.621 -3.405 -5.234 1.00 90.50 187 ASP A C 1
ATOM 1397 O O . ASP A 1 187 ? 14.435 -4.126 -6.222 1.00 90.50 187 ASP A O 1
ATOM 1401 N N . THR A 1 188 ? 15.086 -2.156 -5.354 1.00 94.38 188 THR A N 1
ATOM 1402 C CA . THR A 1 188 ? 15.498 -1.556 -6.626 1.00 94.38 188 THR A CA 1
ATOM 1403 C C . THR A 1 188 ? 16.977 -1.180 -6.620 1.00 94.38 188 THR A C 1
ATOM 1405 O O . THR A 1 188 ? 17.434 -0.371 -5.820 1.00 94.38 188 THR A O 1
ATOM 1408 N N . VAL A 1 189 ? 17.731 -1.684 -7.591 1.00 98.06 189 VAL A N 1
ATOM 1409 C CA . VAL A 1 189 ? 19.063 -1.185 -7.944 1.00 98.06 189 VAL A CA 1
ATOM 1410 C C . VAL A 1 189 ? 18.906 -0.162 -9.068 1.00 98.06 189 VAL A C 1
ATOM 1412 O O . VAL A 1 189 ? 18.579 -0.523 -10.203 1.00 98.06 189 VAL A O 1
ATOM 1415 N N . LEU A 1 190 ? 19.139 1.115 -8.759 1.00 97.69 190 LEU A N 1
ATOM 1416 C CA . LEU A 1 190 ? 19.007 2.228 -9.697 1.00 97.69 190 LEU A CA 1
ATOM 1417 C C . LEU A 1 190 ? 20.383 2.689 -10.194 1.00 97.69 190 LEU A C 1
ATOM 1419 O O . LEU A 1 190 ? 21.210 3.196 -9.436 1.00 97.69 190 LEU A O 1
ATOM 1423 N N . VAL A 1 191 ? 20.632 2.523 -11.491 1.00 98.50 191 VAL A N 1
ATOM 1424 C CA . VAL A 1 191 ? 21.956 2.710 -12.096 1.00 98.50 191 VAL A CA 1
ATOM 1425 C C . VAL A 1 191 ? 22.028 4.028 -12.870 1.00 98.50 191 VAL A C 1
ATOM 1427 O O . VAL A 1 191 ? 21.268 4.271 -13.816 1.00 98.50 191 VAL A O 1
ATOM 1430 N N . HIS A 1 192 ? 22.966 4.887 -12.478 1.00 97.75 192 HIS A N 1
ATOM 1431 C CA . HIS A 1 192 ? 23.255 6.145 -13.161 1.00 97.75 192 HIS A CA 1
ATOM 1432 C C . HIS A 1 192 ? 23.912 5.918 -14.538 1.00 97.75 192 HIS A C 1
ATOM 1434 O O . HIS A 1 192 ? 24.407 4.832 -14.834 1.00 97.75 192 HIS A O 1
ATOM 1440 N N . PRO A 1 193 ? 23.912 6.929 -15.423 1.00 98.50 193 PRO A N 1
ATOM 1441 C CA . PRO A 1 193 ? 24.621 6.873 -16.701 1.00 98.50 193 PRO A CA 1
ATOM 1442 C C . PRO A 1 193 ? 26.094 6.496 -16.547 1.00 98.50 193 PRO A C 1
ATOM 1444 O O . PRO A 1 193 ? 26.816 7.091 -15.747 1.00 98.50 193 PRO A O 1
ATOM 1447 N N . GLY A 1 194 ? 26.561 5.556 -17.363 1.00 98.06 194 GLY A N 1
ATOM 1448 C CA . GLY A 1 194 ? 27.924 5.049 -17.299 1.00 98.06 194 GLY A CA 1
ATOM 1449 C C . GLY A 1 194 ? 28.125 3.780 -18.119 1.00 98.06 194 GLY A C 1
ATOM 1450 O O . GLY A 1 194 ? 27.168 3.166 -18.588 1.00 98.06 194 GLY A O 1
ATOM 1451 N N . VAL A 1 195 ? 29.391 3.390 -18.281 1.00 98.44 195 VAL A N 1
ATOM 1452 C CA . VAL A 1 195 ? 29.779 2.091 -18.847 1.00 98.44 195 VAL A CA 1
ATOM 1453 C C . VAL A 1 195 ? 30.306 1.221 -17.714 1.00 98.44 195 VAL A C 1
ATOM 1455 O O . VAL A 1 195 ? 31.344 1.523 -17.125 1.00 98.44 195 VAL A O 1
ATOM 1458 N N . TYR A 1 196 ? 29.583 0.147 -17.427 1.00 98.44 196 TYR A N 1
ATOM 1459 C CA . TYR A 1 196 ? 29.850 -0.786 -16.343 1.00 98.44 196 TYR A CA 1
ATOM 1460 C C . TYR A 1 196 ? 30.434 -2.067 -16.931 1.00 98.44 196 TYR A C 1
ATOM 1462 O O . TYR A 1 196 ? 29.727 -2.837 -17.577 1.00 98.44 196 TYR A O 1
ATOM 1470 N N . LEU A 1 197 ? 31.743 -2.266 -16.746 1.00 98.25 197 LEU A N 1
ATOM 1471 C CA . LEU A 1 197 ? 32.451 -3.472 -17.186 1.00 98.25 197 LEU A CA 1
ATOM 1472 C C . LEU A 1 197 ? 32.172 -4.618 -16.206 1.00 98.25 197 LEU A C 1
ATOM 1474 O O . LEU A 1 197 ? 32.947 -4.848 -15.275 1.00 98.25 197 LEU A O 1
ATOM 1478 N N . GLU A 1 198 ? 31.045 -5.299 -16.389 1.00 98.00 198 GLU A N 1
ATOM 1479 C CA . GLU A 1 198 ? 30.510 -6.288 -15.456 1.00 98.00 198 GLU A CA 1
ATOM 1480 C C . GLU A 1 198 ? 29.786 -7.432 -16.179 1.00 98.00 198 GLU A C 1
ATOM 1482 O O . GLU A 1 198 ? 29.188 -7.260 -17.240 1.00 98.00 198 GLU A O 1
ATOM 1487 N N . ASN A 1 199 ? 29.784 -8.601 -15.538 1.00 97.75 199 ASN A N 1
ATOM 1488 C CA . ASN A 1 199 ? 28.865 -9.696 -15.826 1.00 97.75 199 ASN A CA 1
ATOM 1489 C C . ASN A 1 199 ? 28.010 -9.891 -14.575 1.00 97.75 199 ASN A C 1
ATOM 1491 O O . ASN A 1 199 ? 28.535 -10.326 -13.548 1.00 97.75 199 ASN A O 1
ATOM 1495 N N . ILE A 1 200 ? 26.732 -9.527 -14.644 1.00 98.38 200 ILE A N 1
ATOM 1496 C CA . ILE A 1 200 ? 25.853 -9.494 -13.472 1.00 98.38 200 ILE A CA 1
ATOM 1497 C C . ILE A 1 200 ? 24.976 -10.748 -13.387 1.00 98.38 200 ILE A C 1
ATOM 1499 O O . ILE A 1 200 ? 24.536 -11.283 -14.403 1.00 98.38 200 ILE A O 1
ATOM 1503 N N . ASN A 1 201 ? 24.698 -11.212 -12.172 1.00 98.12 201 ASN A N 1
ATOM 1504 C CA . ASN A 1 201 ? 23.839 -12.354 -11.874 1.00 98.12 201 ASN A CA 1
ATOM 1505 C C . ASN A 1 201 ? 22.842 -11.982 -10.773 1.00 98.12 201 ASN A C 1
ATOM 1507 O O . ASN A 1 201 ? 23.250 -11.636 -9.658 1.00 98.12 201 ASN A O 1
ATOM 1511 N N . PHE A 1 202 ? 21.548 -12.104 -11.075 1.00 98.00 202 PHE A N 1
ATOM 1512 C CA . PHE A 1 202 ? 20.462 -11.826 -10.129 1.00 98.00 202 PHE A CA 1
ATOM 1513 C C . PHE A 1 202 ? 20.431 -12.813 -8.959 1.00 98.00 202 PHE A C 1
ATOM 1515 O O . PHE A 1 202 ? 19.897 -12.488 -7.904 1.00 98.00 202 PHE A O 1
ATOM 1522 N N . SER A 1 203 ? 21.082 -13.972 -9.087 1.00 95.44 203 SER A N 1
ATOM 1523 C CA . SER A 1 203 ? 21.307 -14.919 -7.988 1.00 95.44 203 SER A CA 1
ATOM 1524 C C . SER A 1 203 ? 20.016 -15.368 -7.289 1.00 95.44 203 SER A C 1
ATOM 1526 O O . SER A 1 203 ? 20.018 -15.601 -6.080 1.00 95.44 203 SER A O 1
ATOM 1528 N N . GLY A 1 204 ? 18.918 -15.478 -8.043 1.00 91.94 204 GLY A N 1
ATOM 1529 C CA . GLY A 1 204 ? 17.609 -15.915 -7.546 1.00 91.94 204 GLY A CA 1
ATOM 1530 C C . GLY A 1 204 ? 16.795 -14.806 -6.886 1.00 91.94 204 GLY A C 1
ATOM 1531 O O . GLY A 1 204 ? 15.799 -15.106 -6.241 1.00 91.94 204 GLY A O 1
ATOM 1532 N N . LYS A 1 205 ? 17.232 -13.545 -7.007 1.00 92.12 205 LYS A N 1
ATOM 1533 C CA . LYS A 1 205 ? 16.573 -12.395 -6.388 1.00 92.12 205 LYS A CA 1
ATOM 1534 C C . LYS A 1 205 ? 15.502 -11.796 -7.286 1.00 92.12 205 LYS A C 1
ATOM 1536 O O . LYS A 1 205 ? 15.738 -11.498 -8.462 1.00 92.12 205 LYS A O 1
ATOM 1541 N N . ASN A 1 206 ? 14.367 -11.513 -6.676 1.00 92.69 206 ASN A N 1
ATOM 1542 C CA . ASN A 1 206 ? 13.184 -10.902 -7.261 1.00 92.69 206 ASN A CA 1
ATOM 1543 C C . ASN A 1 206 ? 13.222 -9.376 -7.087 1.00 92.69 206 ASN A C 1
ATOM 1545 O O . ASN A 1 206 ? 12.458 -8.800 -6.319 1.00 92.69 206 ASN A O 1
ATOM 1549 N N . ILE A 1 207 ? 14.183 -8.732 -7.759 1.00 95.44 207 ILE A N 1
ATOM 1550 C CA . ILE A 1 207 ? 14.486 -7.293 -7.642 1.00 95.44 207 ILE A CA 1
ATOM 1551 C C . ILE A 1 207 ? 14.357 -6.558 -8.975 1.00 95.44 207 ILE A C 1
ATOM 1553 O O . ILE A 1 207 ? 14.458 -7.157 -10.050 1.00 95.44 207 ILE A O 1
ATOM 1557 N N . VAL A 1 208 ? 14.239 -5.233 -8.918 1.00 97.06 208 VAL A N 1
ATOM 1558 C CA . VAL A 1 208 ? 14.324 -4.366 -10.098 1.00 97.06 208 VAL A CA 1
ATOM 1559 C C . VAL A 1 208 ? 15.749 -3.845 -10.248 1.00 97.06 208 VAL A C 1
ATOM 1561 O O . VAL A 1 208 ? 16.223 -3.075 -9.425 1.00 97.06 208 VAL A O 1
ATOM 1564 N N . VAL A 1 209 ? 16.430 -4.185 -11.337 1.00 98.50 209 VAL A N 1
ATOM 1565 C CA . VAL A 1 209 ? 17.661 -3.505 -11.758 1.00 98.50 209 VAL A CA 1
ATOM 1566 C C . VAL A 1 209 ? 17.307 -2.622 -12.945 1.00 98.50 209 VAL A C 1
ATOM 1568 O O . VAL A 1 209 ? 16.939 -3.113 -14.018 1.00 98.50 209 VAL A O 1
ATOM 1571 N N . GLY A 1 210 ? 17.389 -1.307 -12.760 1.00 98.06 210 GLY A N 1
ATOM 1572 C CA . GLY A 1 210 ? 16.976 -0.338 -13.769 1.00 98.06 210 GLY A CA 1
ATOM 1573 C C . GLY A 1 210 ? 17.904 0.863 -13.874 1.00 98.06 210 GLY A C 1
ATOM 1574 O O . GLY A 1 210 ? 18.542 1.248 -12.901 1.00 98.06 210 GLY A O 1
ATOM 1575 N N . SER A 1 211 ? 17.983 1.481 -15.050 1.00 97.94 211 SER A N 1
ATOM 1576 C CA . SER A 1 211 ? 18.620 2.799 -15.167 1.00 97.94 211 SER A CA 1
ATOM 1577 C C . SER A 1 211 ? 17.685 3.917 -14.704 1.00 97.94 211 SER A C 1
ATOM 1579 O O . SER A 1 211 ? 16.493 3.693 -14.473 1.00 97.94 211 SER A O 1
ATOM 1581 N N . LEU A 1 212 ? 18.182 5.158 -14.672 1.00 88.19 212 LEU A N 1
ATOM 1582 C CA . LEU A 1 212 ? 17.352 6.352 -14.442 1.00 88.19 212 LEU A CA 1
ATOM 1583 C C . LEU A 1 212 ? 16.156 6.486 -15.404 1.00 88.19 212 LEU A C 1
ATOM 1585 O O . LEU A 1 212 ? 15.244 7.267 -15.134 1.00 88.19 212 LEU A O 1
ATOM 1589 N N . PHE A 1 213 ? 16.095 5.718 -16.498 1.00 92.81 213 PHE A N 1
ATOM 1590 C CA . PHE A 1 213 ? 14.898 5.633 -17.333 1.00 92.81 213 PHE A CA 1
ATOM 1591 C C . PHE A 1 213 ? 13.642 5.260 -16.527 1.00 92.81 213 PHE A C 1
ATOM 1593 O O . PHE A 1 213 ? 12.573 5.807 -16.790 1.00 92.81 213 PHE A O 1
ATOM 1600 N N . ILE A 1 214 ? 13.745 4.372 -15.530 1.00 85.50 214 ILE A N 1
ATOM 1601 C CA . ILE A 1 214 ? 12.559 3.881 -14.808 1.00 85.50 214 ILE A CA 1
ATOM 1602 C C . ILE A 1 214 ? 11.906 4.957 -13.931 1.00 85.50 214 ILE A C 1
ATOM 1604 O O . ILE A 1 214 ? 10.712 4.865 -13.660 1.00 85.50 214 ILE A O 1
ATOM 1608 N N . THR A 1 215 ? 12.668 5.974 -13.516 1.00 77.75 215 THR A N 1
ATOM 1609 C CA . THR A 1 215 ? 12.184 7.087 -12.685 1.00 77.75 215 THR A CA 1
ATOM 1610 C C . THR A 1 215 ? 11.888 8.343 -13.500 1.00 77.75 215 THR A C 1
ATOM 1612 O O . THR A 1 215 ? 10.999 9.112 -13.145 1.00 77.75 215 THR A O 1
ATOM 1615 N N . THR A 1 216 ? 12.610 8.562 -14.600 1.00 80.81 216 THR A N 1
ATOM 1616 C CA . THR A 1 216 ? 12.506 9.798 -15.397 1.00 80.81 216 THR A CA 1
ATOM 1617 C C . THR A 1 216 ? 11.662 9.650 -16.661 1.00 80.81 216 THR A C 1
ATOM 1619 O O . THR A 1 216 ? 11.160 10.645 -17.179 1.00 80.81 216 THR A O 1
ATOM 1622 N N . GLY A 1 217 ? 11.531 8.435 -17.200 1.00 87.38 217 GLY A N 1
ATOM 1623 C CA . GLY A 1 217 ? 10.947 8.184 -18.518 1.00 87.38 217 GLY A CA 1
ATOM 1624 C C . GLY A 1 217 ? 11.792 8.687 -19.699 1.00 87.38 217 GLY A C 1
ATOM 1625 O O . GLY A 1 217 ? 11.372 8.529 -20.847 1.00 87.38 217 GLY A O 1
ATOM 1626 N N . ASP A 1 218 ? 12.975 9.269 -19.464 1.00 89.62 218 ASP A N 1
ATOM 1627 C CA . ASP A 1 218 ? 13.848 9.739 -20.541 1.00 89.62 218 ASP A CA 1
ATOM 1628 C C . ASP A 1 218 ? 14.596 8.564 -21.182 1.00 89.62 218 ASP A C 1
ATOM 1630 O O . ASP A 1 218 ? 15.522 7.979 -20.617 1.00 89.62 218 ASP A O 1
ATOM 1634 N N . THR A 1 219 ? 14.191 8.233 -22.408 1.00 93.56 219 THR A N 1
ATOM 1635 C CA . THR A 1 219 ? 14.775 7.149 -23.211 1.00 93.56 219 THR A CA 1
ATOM 1636 C C . THR A 1 219 ? 16.275 7.302 -23.472 1.00 93.56 219 THR A C 1
ATOM 1638 O O . THR A 1 219 ? 16.933 6.309 -23.789 1.00 93.56 219 THR A O 1
ATOM 1641 N N . SER A 1 220 ? 16.846 8.504 -23.323 1.00 96.06 220 SER A N 1
ATOM 1642 C CA . SER A 1 220 ? 18.284 8.724 -23.495 1.00 96.06 220 SER A CA 1
ATOM 1643 C C . SER A 1 220 ? 19.112 7.892 -22.508 1.00 96.06 220 SER A C 1
ATOM 1645 O O . SER A 1 220 ? 20.164 7.366 -22.887 1.00 96.06 220 SER A O 1
ATOM 1647 N N . TYR A 1 221 ? 18.589 7.652 -21.301 1.00 96.75 221 TYR A N 1
ATOM 1648 C CA . TYR A 1 221 ? 19.244 6.845 -20.272 1.00 96.75 221 TYR A CA 1
ATOM 1649 C C . TYR A 1 221 ? 19.443 5.379 -20.666 1.00 96.75 221 TYR A C 1
ATOM 1651 O O . TYR A 1 221 ? 20.423 4.774 -20.245 1.00 96.75 221 TYR A O 1
ATOM 1659 N N . ILE A 1 222 ? 18.618 4.830 -21.563 1.00 97.88 222 ILE A N 1
ATOM 1660 C CA . ILE A 1 222 ? 18.785 3.454 -22.066 1.00 97.88 222 ILE A CA 1
ATOM 1661 C C . ILE A 1 222 ? 20.113 3.306 -22.820 1.00 97.88 222 ILE A C 1
ATOM 1663 O O . ILE A 1 222 ? 20.817 2.306 -22.692 1.00 97.88 222 ILE A O 1
ATOM 1667 N N . SER A 1 223 ? 20.471 4.325 -23.603 1.00 97.88 223 SER A N 1
ATOM 1668 C CA . SER A 1 223 ? 21.717 4.351 -24.378 1.00 97.88 223 SER A CA 1
ATOM 1669 C C . SER A 1 223 ? 22.933 4.824 -23.579 1.00 97.88 223 SER A C 1
ATOM 1671 O O . SER A 1 223 ? 24.064 4.526 -23.952 1.00 97.88 223 SER A O 1
ATOM 1673 N N . GLN A 1 224 ? 22.715 5.572 -22.494 1.00 98.12 224 GLN A N 1
ATOM 1674 C CA . GLN A 1 224 ? 23.786 6.133 -21.667 1.00 98.12 224 GLN A CA 1
ATOM 1675 C C . GLN A 1 224 ? 24.206 5.209 -20.517 1.00 98.12 224 GLN A C 1
ATOM 1677 O O . GLN A 1 224 ? 25.284 5.406 -19.960 1.00 98.12 224 GLN A O 1
ATOM 1682 N N . THR A 1 225 ? 23.386 4.218 -20.166 1.00 98.56 225 THR A N 1
ATOM 1683 C CA . THR A 1 225 ? 23.696 3.224 -19.135 1.00 98.56 225 THR A CA 1
ATOM 1684 C C . THR A 1 225 ? 23.973 1.871 -19.790 1.00 98.56 225 THR A C 1
ATOM 1686 O O . THR A 1 225 ? 23.063 1.157 -20.219 1.00 98.56 225 THR A O 1
ATOM 1689 N N . VAL A 1 226 ? 25.256 1.531 -19.898 1.00 98.81 226 VAL A N 1
ATOM 1690 C CA . VAL A 1 226 ? 25.764 0.363 -20.626 1.00 98.81 226 VAL A CA 1
ATOM 1691 C C . VAL A 1 226 ? 26.304 -0.667 -19.639 1.00 98.81 226 VAL A C 1
ATOM 1693 O O . VAL A 1 226 ? 27.185 -0.341 -18.846 1.00 98.81 226 VAL A O 1
ATOM 1696 N N . ILE A 1 227 ? 25.836 -1.912 -19.732 1.00 98.75 227 ILE A N 1
ATOM 1697 C CA . ILE A 1 227 ? 26.487 -3.069 -19.107 1.00 98.75 227 ILE A CA 1
ATOM 1698 C C . ILE A 1 227 ? 27.311 -3.763 -20.194 1.00 98.75 227 ILE A C 1
ATOM 1700 O O . ILE A 1 227 ? 26.770 -4.264 -21.183 1.00 98.75 227 ILE A O 1
ATOM 1704 N N . ASP A 1 228 ? 28.627 -3.731 -20.032 1.00 98.62 228 ASP A N 1
ATOM 1705 C CA . ASP A 1 228 ? 29.605 -4.271 -20.969 1.00 98.62 228 ASP A CA 1
ATOM 1706 C C . ASP A 1 228 ? 30.220 -5.545 -20.379 1.00 98.62 228 ASP A C 1
ATOM 1708 O O . ASP A 1 228 ? 30.978 -5.495 -19.410 1.00 98.62 228 ASP A O 1
ATOM 1712 N N . GLY A 1 229 ? 29.911 -6.696 -20.981 1.00 97.12 229 GLY A N 1
ATOM 1713 C CA . GLY A 1 229 ? 30.395 -8.003 -20.528 1.00 97.12 229 GLY A CA 1
ATOM 1714 C C . GLY A 1 229 ? 31.879 -8.259 -20.782 1.00 97.12 229 GLY A C 1
ATOM 1715 O O . GLY A 1 229 ? 32.356 -9.361 -20.504 1.00 97.12 229 GLY A O 1
ATOM 1716 N N . ASN A 1 230 ? 32.610 -7.294 -21.351 1.00 96.12 230 ASN A N 1
ATOM 1717 C CA . ASN A 1 230 ? 34.059 -7.304 -21.552 1.00 96.12 230 ASN A CA 1
ATOM 1718 C C . ASN A 1 230 ? 34.595 -8.590 -22.213 1.00 96.12 230 ASN A C 1
ATOM 1720 O O . ASN A 1 230 ? 35.661 -9.106 -21.873 1.00 96.12 230 ASN A O 1
ATOM 1724 N N . GLN A 1 231 ? 33.830 -9.141 -23.155 1.00 91.62 231 GLN 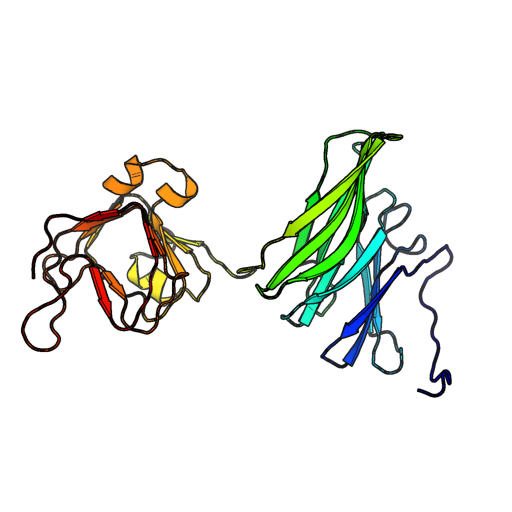A N 1
ATOM 1725 C CA . GLN A 1 231 ? 34.101 -10.393 -23.863 1.00 91.62 231 GLN A CA 1
ATOM 1726 C C . GLN A 1 231 ? 34.225 -11.630 -22.957 1.00 91.62 231 GLN A C 1
ATOM 1728 O O . GLN A 1 231 ? 34.813 -12.641 -23.354 1.00 91.62 231 GLN A O 1
ATOM 1733 N N . ASN A 1 232 ? 33.638 -11.604 -21.761 1.00 90.12 232 ASN A N 1
ATOM 1734 C CA . ASN A 1 232 ? 33.803 -12.643 -20.753 1.00 90.12 232 ASN A CA 1
ATOM 1735 C C . ASN A 1 232 ? 32.464 -13.218 -20.264 1.00 90.12 232 ASN A C 1
ATOM 1737 O O . ASN A 1 232 ? 31.963 -12.845 -19.216 1.00 90.12 232 ASN A O 1
ATOM 1741 N N . GLY A 1 233 ? 31.902 -14.191 -20.982 1.00 93.56 233 GLY A N 1
ATOM 1742 C CA . GLY A 1 233 ? 30.653 -14.840 -20.574 1.00 93.56 233 GLY A CA 1
ATOM 1743 C C . GLY A 1 233 ? 29.411 -14.023 -20.926 1.00 93.56 233 GLY A C 1
ATOM 1744 O O . GLY A 1 233 ? 29.475 -13.099 -21.736 1.00 93.56 233 GLY A O 1
ATOM 1745 N N . SER A 1 234 ? 28.262 -14.415 -20.381 1.00 97.44 234 SER A N 1
ATOM 1746 C CA . SER A 1 234 ? 27.007 -13.675 -20.548 1.00 97.44 234 SER A CA 1
ATOM 1747 C C . SER A 1 234 ? 27.031 -12.370 -19.761 1.00 97.44 234 SER A C 1
ATOM 1749 O O . SER A 1 234 ? 27.527 -12.350 -18.638 1.00 97.44 234 SER A O 1
ATOM 1751 N N . VAL A 1 235 ? 26.507 -11.281 -20.326 1.00 98.50 235 VAL A N 1
ATOM 1752 C CA . VAL A 1 235 ? 26.487 -9.971 -19.647 1.00 98.50 235 VAL A CA 1
ATOM 1753 C C . VAL A 1 235 ? 25.533 -9.980 -18.452 1.00 98.50 235 VAL A C 1
ATOM 1755 O O . VAL A 1 235 ? 25.876 -9.475 -17.388 1.00 98.50 235 VAL A O 1
ATOM 1758 N N . VAL A 1 236 ? 24.351 -10.580 -18.614 1.00 98.56 236 VAL A N 1
ATOM 1759 C CA . VAL A 1 236 ? 23.349 -10.718 -17.547 1.00 98.56 236 VAL A CA 1
ATOM 1760 C C . VAL A 1 236 ? 22.912 -12.173 -17.421 1.00 98.56 236 VAL A C 1
ATOM 1762 O O . VAL A 1 236 ? 22.610 -12.823 -18.426 1.00 98.56 236 VAL A O 1
ATOM 1765 N N . LEU A 1 237 ? 22.873 -12.675 -16.190 1.00 98.12 237 LEU A N 1
ATOM 1766 C CA . LEU A 1 237 ? 22.476 -14.034 -15.851 1.00 98.12 237 LEU A CA 1
ATOM 1767 C C . LEU A 1 237 ? 21.222 -14.041 -14.969 1.00 98.12 237 LEU A C 1
ATOM 1769 O O . LEU A 1 237 ? 21.153 -13.329 -13.965 1.00 98.12 237 LEU A O 1
ATOM 1773 N N . PHE A 1 238 ? 20.287 -14.910 -15.348 1.00 98.00 238 PHE A N 1
ATOM 1774 C CA . PHE A 1 238 ? 19.141 -15.359 -14.558 1.00 98.00 238 PHE A CA 1
ATOM 1775 C C . PHE A 1 238 ? 19.172 -16.886 -14.558 1.00 98.00 238 PHE A C 1
ATOM 1777 O O . PHE A 1 238 ? 18.999 -17.507 -15.614 1.00 98.00 238 PHE A O 1
ATOM 1784 N N . GLU A 1 239 ? 19.505 -17.499 -13.425 1.00 95.69 239 GLU A N 1
ATOM 1785 C CA . GLU A 1 239 ? 19.717 -18.950 -13.390 1.00 95.69 239 GLU A CA 1
ATOM 1786 C C . GLU A 1 239 ? 19.343 -19.673 -12.094 1.00 95.69 239 GLU A C 1
ATOM 1788 O O . GLU A 1 239 ? 19.737 -20.825 -11.913 1.00 95.69 239 GLU A O 1
ATOM 1793 N N . ASN A 1 240 ? 18.612 -19.019 -11.187 1.00 93.81 240 ASN A N 1
ATOM 1794 C CA . ASN A 1 240 ? 18.358 -19.528 -9.838 1.00 93.81 240 ASN A CA 1
ATOM 1795 C C . ASN A 1 240 ? 16.896 -19.352 -9.386 1.00 93.81 240 ASN A C 1
ATOM 1797 O O . ASN A 1 240 ? 16.648 -19.157 -8.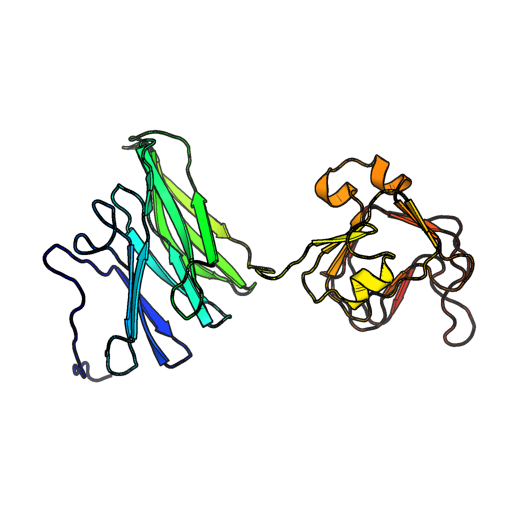197 1.00 93.81 240 ASN A O 1
ATOM 1801 N N . GLY A 1 241 ? 15.927 -19.447 -10.302 1.00 92.19 241 GLY A N 1
ATOM 1802 C CA . GLY A 1 241 ? 14.502 -19.397 -9.956 1.00 92.19 241 GLY A CA 1
ATOM 1803 C C . GLY A 1 241 ? 13.909 -17.994 -9.859 1.00 92.19 241 GLY A C 1
ATOM 1804 O O . GLY A 1 241 ? 12.860 -17.842 -9.241 1.00 92.19 241 GLY A O 1
ATOM 1805 N N . GLU A 1 242 ? 14.559 -16.995 -10.459 1.00 97.69 242 GLU A N 1
ATOM 1806 C CA . GLU A 1 242 ? 14.014 -15.643 -10.610 1.00 97.69 242 GLU A CA 1
ATOM 1807 C C . GLU A 1 242 ? 12.625 -15.682 -11.268 1.00 97.69 242 GLU A C 1
ATOM 1809 O O . GLU A 1 242 ? 12.425 -16.414 -12.242 1.00 97.69 242 GLU A O 1
ATOM 1814 N N . ASP A 1 243 ? 11.672 -14.906 -10.753 1.00 93.81 243 ASP A N 1
ATOM 1815 C CA . ASP A 1 243 ? 10.296 -14.848 -11.256 1.00 93.81 243 ASP A CA 1
ATOM 1816 C C . ASP A 1 243 ? 10.013 -13.527 -12.013 1.00 93.81 243 ASP A C 1
ATOM 1818 O O . ASP A 1 243 ? 10.917 -12.697 -12.171 1.00 93.81 243 ASP A O 1
ATOM 1822 N N . PRO A 1 244 ? 8.786 -13.290 -12.521 1.00 93.44 244 PRO A N 1
ATOM 1823 C CA . PRO A 1 244 ? 8.487 -12.087 -13.302 1.00 93.44 244 PRO A CA 1
ATOM 1824 C C . PRO A 1 244 ? 8.710 -10.749 -12.584 1.00 93.44 244 PRO A C 1
ATOM 1826 O O . PRO A 1 244 ? 8.725 -9.710 -13.252 1.00 93.44 244 PRO A O 1
ATOM 1829 N N . SER A 1 245 ? 8.872 -10.746 -11.261 1.00 88.19 245 SER A N 1
ATOM 1830 C CA . SER A 1 245 ? 9.258 -9.580 -10.465 1.00 88.19 245 SER A CA 1
ATOM 1831 C C . SER A 1 245 ? 10.771 -9.301 -10.458 1.00 88.19 245 SER A C 1
ATOM 1833 O O . SER A 1 245 ? 11.168 -8.179 -10.149 1.00 88.19 245 SER A O 1
ATOM 1835 N N . SER A 1 246 ? 11.617 -10.231 -10.920 1.00 95.69 246 SER A N 1
ATOM 1836 C CA . SER A 1 246 ? 12.998 -9.936 -11.321 1.00 95.69 246 SER A CA 1
ATOM 1837 C C . SER A 1 246 ? 12.998 -9.154 -12.634 1.00 95.69 246 SER A C 1
ATOM 1839 O O . SER A 1 246 ? 12.755 -9.704 -13.712 1.00 95.69 246 SER A O 1
ATOM 1841 N N . VAL A 1 247 ? 13.274 -7.853 -12.567 1.00 97.81 247 VAL A N 1
ATOM 1842 C CA . VAL A 1 247 ? 13.173 -6.942 -13.714 1.00 97.81 247 VAL A CA 1
ATOM 1843 C C . VAL A 1 247 ? 14.549 -6.410 -14.106 1.00 97.81 247 VAL A C 1
ATOM 1845 O O . VAL A 1 247 ? 15.241 -5.814 -13.288 1.00 97.81 247 VAL A O 1
ATOM 1848 N N . LEU A 1 248 ? 14.906 -6.519 -15.389 1.00 98.69 248 LEU A N 1
ATOM 1849 C CA . LEU A 1 248 ? 16.002 -5.751 -15.993 1.00 98.69 248 LEU A CA 1
ATOM 1850 C C . LEU A 1 248 ? 15.426 -4.718 -16.961 1.00 98.69 248 LEU A C 1
ATOM 1852 O O . LEU A 1 248 ? 14.737 -5.087 -17.923 1.00 98.69 248 LEU A O 1
ATOM 1856 N N . ARG A 1 249 ? 15.715 -3.428 -16.734 1.00 98.38 249 ARG A N 1
ATOM 1857 C CA . ARG A 1 249 ? 15.080 -2.358 -17.514 1.00 98.38 249 ARG A CA 1
ATOM 1858 C C . ARG A 1 249 ? 15.949 -1.141 -17.816 1.00 98.38 249 ARG A C 1
ATOM 1860 O O . ARG A 1 249 ? 16.524 -0.533 -16.925 1.00 98.38 249 ARG A O 1
ATOM 1867 N N . GLY A 1 250 ? 15.942 -0.699 -19.070 1.00 98.00 250 GLY A N 1
ATOM 1868 C CA . GLY A 1 250 ? 16.533 0.585 -19.446 1.00 98.00 250 GLY A CA 1
ATOM 1869 C C . GLY A 1 250 ? 18.050 0.556 -19.632 1.00 98.00 250 GLY A C 1
ATOM 1870 O O . GLY A 1 250 ? 18.713 1.504 -19.228 1.00 98.00 250 GLY A O 1
ATOM 1871 N N . PHE A 1 251 ? 18.605 -0.498 -20.231 1.00 98.75 251 PHE A N 1
ATOM 1872 C CA . PHE A 1 251 ? 20.053 -0.647 -20.426 1.00 98.75 251 PHE A CA 1
ATOM 1873 C C . PHE A 1 251 ? 20.438 -0.935 -21.871 1.00 98.75 251 PHE A C 1
ATOM 1875 O O . PHE A 1 251 ? 19.667 -1.517 -22.639 1.00 98.75 251 PHE A O 1
ATOM 1882 N N . SER A 1 252 ? 21.694 -0.627 -22.185 1.00 98.81 252 SER A N 1
ATOM 1883 C CA . SER A 1 252 ? 22.400 -1.188 -23.332 1.00 98.81 252 SER A CA 1
ATOM 1884 C C . SER A 1 252 ? 23.291 -2.353 -22.883 1.00 98.81 252 SER A C 1
ATOM 1886 O O . SER A 1 252 ? 24.081 -2.195 -21.958 1.00 98.81 252 SER A O 1
ATOM 1888 N N . ILE A 1 253 ? 23.161 -3.521 -23.514 1.00 98.75 253 ILE A N 1
ATOM 1889 C CA . ILE A 1 253 ? 23.834 -4.774 -23.128 1.00 98.75 253 ILE A CA 1
ATOM 1890 C C . ILE A 1 253 ? 24.768 -5.212 -24.255 1.00 98.75 253 ILE A C 1
ATOM 1892 O O . ILE A 1 253 ? 24.292 -5.548 -25.347 1.00 98.75 253 ILE A O 1
ATOM 1896 N N . VAL A 1 254 ? 26.080 -5.214 -24.003 1.00 98.62 254 VAL A N 1
ATOM 1897 C CA . VAL A 1 254 ? 27.101 -5.360 -25.057 1.00 98.62 254 VAL A CA 1
ATOM 1898 C C . VAL A 1 254 ? 28.251 -6.287 -24.680 1.00 98.62 254 VAL A C 1
ATOM 1900 O O . VAL A 1 254 ? 28.514 -6.528 -23.503 1.00 98.62 254 VAL A O 1
ATOM 1903 N N . ASN A 1 255 ? 28.984 -6.750 -25.697 1.00 97.94 255 ASN A N 1
ATOM 1904 C CA . ASN A 1 255 ? 30.270 -7.440 -25.578 1.00 97.94 255 ASN A CA 1
ATOM 1905 C C . ASN A 1 255 ? 30.253 -8.738 -24.754 1.00 97.94 255 ASN A C 1
ATOM 1907 O O . ASN A 1 255 ? 31.286 -9.147 -24.229 1.00 97.94 255 ASN A O 1
ATOM 1911 N N . GLY A 1 256 ? 29.127 -9.433 -24.639 1.00 97.50 256 GLY A N 1
ATOM 1912 C CA . GLY A 1 256 ? 29.084 -10.754 -24.020 1.00 97.50 256 GLY A CA 1
ATOM 1913 C C . GLY A 1 256 ? 29.479 -11.883 -24.979 1.00 97.50 256 GLY A C 1
ATOM 1914 O O . GLY A 1 256 ? 29.197 -11.823 -26.177 1.00 97.50 256 GLY A O 1
ATOM 1915 N N . THR A 1 257 ? 30.131 -12.925 -24.451 1.00 95.81 257 THR A N 1
ATOM 1916 C CA . THR A 1 257 ? 30.590 -14.120 -25.197 1.00 95.81 257 THR A CA 1
ATOM 1917 C C . THR A 1 257 ? 29.858 -15.412 -24.824 1.00 95.81 257 THR A C 1
ATOM 1919 O O . THR A 1 257 ? 30.151 -16.473 -25.371 1.00 95.81 257 THR A O 1
ATOM 1922 N N . GLY A 1 258 ? 28.897 -15.341 -23.900 1.00 92.81 258 GLY A N 1
ATOM 1923 C CA . GLY A 1 258 ? 28.006 -16.445 -23.540 1.00 92.81 258 GLY A CA 1
ATOM 1924 C C . GLY A 1 258 ? 28.555 -17.398 -22.474 1.00 92.81 258 GLY A C 1
ATOM 1925 O O . GLY A 1 258 ? 29.761 -17.661 -22.381 1.00 92.81 258 GLY A O 1
ATOM 1926 N N . THR A 1 259 ? 27.645 -17.946 -21.674 1.00 91.94 259 THR A N 1
ATOM 1927 C CA . THR A 1 259 ? 27.905 -18.874 -20.566 1.00 91.94 259 THR A CA 1
ATOM 1928 C C . THR A 1 259 ? 28.249 -20.274 -21.070 1.00 91.94 259 THR A C 1
ATOM 1930 O O . THR A 1 259 ? 27.598 -20.818 -21.965 1.00 91.94 259 THR A O 1
ATOM 1933 N N . PHE A 1 260 ? 29.287 -20.876 -20.484 1.00 87.62 260 PHE A N 1
ATOM 1934 C CA . PHE A 1 260 ? 29.755 -22.220 -20.819 1.00 87.62 260 PHE A CA 1
ATOM 1935 C C . PHE A 1 260 ? 29.165 -23.253 -19.851 1.00 87.62 260 PHE A C 1
ATOM 1937 O O . PHE A 1 260 ? 29.557 -23.295 -18.689 1.00 87.62 260 PHE A O 1
ATOM 1944 N N . LEU A 1 261 ? 28.245 -24.097 -20.328 1.00 78.62 261 LEU A N 1
ATOM 1945 C CA . LEU A 1 261 ? 27.666 -25.188 -19.532 1.00 78.62 261 LEU A CA 1
ATOM 1946 C C . LEU A 1 261 ? 28.277 -26.538 -19.917 1.00 78.62 261 LEU A C 1
ATOM 1948 O O . LEU A 1 261 ? 28.994 -27.159 -19.141 1.00 78.62 261 LEU A O 1
ATOM 1952 N N . LEU A 1 262 ? 28.021 -26.966 -21.148 1.00 70.25 262 LEU A N 1
ATOM 1953 C CA . LEU A 1 262 ? 28.589 -28.131 -21.819 1.00 70.25 262 LEU A CA 1
ATOM 1954 C C . LEU A 1 262 ? 28.527 -27.750 -23.298 1.00 70.25 262 LEU A C 1
ATOM 1956 O O . LEU A 1 262 ? 27.417 -27.557 -23.787 1.00 70.25 262 LEU A O 1
ATOM 1960 N N . ALA A 1 263 ? 29.679 -27.527 -23.944 1.00 74.00 263 ALA A N 1
ATOM 1961 C CA . ALA A 1 263 ? 29.794 -26.945 -25.292 1.00 74.00 263 ALA A CA 1
ATOM 1962 C C . ALA A 1 263 ? 28.575 -27.253 -26.196 1.00 74.00 263 ALA A C 1
ATOM 1964 O O . ALA A 1 263 ? 28.272 -28.438 -26.380 1.00 74.00 263 ALA A O 1
ATOM 1965 N N . PRO A 1 264 ? 27.884 -26.245 -26.773 1.00 81.56 264 PRO A N 1
ATOM 1966 C CA . PRO A 1 264 ? 28.276 -24.838 -27.013 1.00 81.56 264 PRO A CA 1
ATOM 1967 C C . PRO A 1 264 ? 28.092 -23.848 -25.835 1.00 81.56 264 PRO A C 1
ATOM 1969 O O . PRO A 1 264 ? 27.685 -24.234 -24.741 1.00 81.56 264 PRO A O 1
ATOM 1972 N N . ARG A 1 265 ? 28.464 -22.572 -26.055 1.00 88.62 265 ARG A N 1
ATOM 1973 C CA . ARG A 1 265 ? 28.137 -21.431 -25.175 1.00 88.62 265 ARG A CA 1
ATOM 1974 C C . ARG A 1 265 ? 26.730 -20.912 -25.479 1.00 88.62 265 ARG A C 1
ATOM 1976 O O . ARG A 1 265 ? 26.253 -21.055 -26.603 1.00 88.62 265 ARG A O 1
ATOM 1983 N N . TYR A 1 266 ? 26.090 -20.284 -24.497 1.00 91.25 266 TYR A N 1
ATOM 1984 C CA . TYR A 1 266 ? 24.713 -19.802 -24.615 1.00 91.25 266 TYR A CA 1
ATOM 1985 C C . TYR A 1 266 ? 24.555 -18.374 -24.090 1.00 91.25 266 TYR A C 1
ATOM 1987 O O . TYR A 1 266 ? 25.192 -17.994 -23.114 1.00 91.25 266 TYR A O 1
ATOM 1995 N N . GLY A 1 267 ? 23.668 -17.601 -24.724 1.00 90.06 267 GLY A N 1
ATOM 1996 C CA . GLY A 1 267 ? 23.195 -16.312 -24.211 1.00 90.06 267 GLY A CA 1
ATOM 1997 C C . GLY A 1 267 ? 24.267 -15.229 -24.098 1.00 90.06 267 GLY A C 1
ATOM 1998 O O . GLY A 1 267 ? 24.536 -14.777 -22.996 1.00 90.06 267 GLY A O 1
ATOM 1999 N N . GLY A 1 268 ? 24.878 -14.803 -25.212 1.00 94.44 268 GLY A N 1
ATOM 2000 C CA . GLY A 1 268 ? 25.929 -13.773 -25.224 1.00 94.44 268 GLY A CA 1
ATOM 2001 C C . GLY A 1 268 ? 25.568 -12.530 -24.404 1.00 94.44 268 GLY A C 1
ATOM 2002 O O . GLY A 1 268 ? 26.253 -12.217 -23.443 1.00 94.44 268 GLY A O 1
ATOM 2003 N N . GLY A 1 269 ? 24.450 -11.875 -24.725 1.00 97.50 269 GLY A N 1
ATOM 2004 C CA . GLY A 1 269 ? 23.955 -10.738 -23.943 1.00 97.50 269 GLY A CA 1
ATOM 2005 C C . GLY A 1 269 ? 23.322 -11.192 -22.632 1.00 97.50 269 GLY A C 1
ATOM 2006 O O . GLY A 1 269 ? 23.826 -10.913 -21.551 1.00 97.50 269 GLY A O 1
ATOM 2007 N N . ILE A 1 270 ? 22.221 -11.932 -22.738 1.00 98.00 270 ILE A N 1
ATOM 2008 C CA . ILE A 1 270 ? 21.449 -12.401 -21.588 1.00 98.00 270 ILE A CA 1
ATOM 2009 C C . ILE A 1 270 ? 21.371 -13.921 -21.644 1.00 98.00 270 ILE A C 1
ATOM 2011 O O . ILE A 1 270 ? 21.033 -14.497 -22.684 1.00 98.00 270 ILE A O 1
ATOM 2015 N N . PHE A 1 271 ? 21.675 -14.565 -20.525 1.00 97.31 271 PHE A N 1
ATOM 2016 C CA . PHE A 1 271 ? 21.501 -15.995 -20.330 1.00 97.31 271 PHE A CA 1
ATOM 2017 C C . PHE A 1 271 ? 20.427 -16.237 -19.272 1.00 97.31 271 PHE A C 1
ATOM 2019 O O . PHE A 1 271 ? 20.543 -15.764 -18.146 1.00 97.31 271 PHE A O 1
ATOM 2026 N N . CYS A 1 272 ? 19.382 -16.966 -19.661 1.00 96.81 272 CYS A N 1
ATOM 2027 C CA . CYS A 1 272 ? 18.237 -17.282 -18.818 1.00 96.81 272 CYS A CA 1
ATOM 2028 C C . CYS A 1 272 ? 18.035 -18.798 -18.794 1.00 96.81 272 CYS A C 1
ATOM 2030 O O . CYS A 1 272 ? 17.901 -19.423 -19.852 1.00 96.81 272 CYS A O 1
ATOM 2032 N N . ARG A 1 273 ? 18.018 -19.397 -17.604 1.00 95.06 273 ARG A N 1
ATOM 2033 C CA . ARG A 1 273 ? 17.808 -20.834 -17.392 1.00 95.06 273 ARG A CA 1
ATOM 2034 C C . ARG A 1 273 ? 17.055 -21.037 -16.087 1.00 95.06 273 ARG A C 1
ATOM 2036 O O . ARG A 1 273 ? 17.467 -20.489 -15.091 1.00 95.06 273 ARG A O 1
ATOM 2043 N N . GLU A 1 274 ? 16.009 -21.862 -16.067 1.00 94.69 274 GLU A N 1
ATOM 2044 C CA . GLU A 1 274 ? 15.267 -22.130 -14.814 1.00 94.69 274 GLU A CA 1
ATOM 2045 C C . GLU A 1 274 ? 14.799 -20.838 -14.104 1.00 94.69 274 GLU A C 1
ATOM 2047 O O . GLU A 1 274 ? 14.775 -20.763 -12.882 1.00 94.69 274 GLU A O 1
ATOM 2052 N N . ALA A 1 275 ? 14.444 -19.821 -14.892 1.00 96.56 275 ALA A N 1
ATOM 2053 C CA . ALA A 1 275 ? 14.053 -18.487 -14.452 1.00 96.56 275 ALA A CA 1
ATOM 2054 C C . ALA A 1 275 ? 13.017 -17.900 -15.429 1.00 96.56 275 ALA A C 1
ATOM 2056 O O . ALA A 1 275 ? 12.994 -18.289 -16.604 1.00 96.56 275 ALA A O 1
ATOM 2057 N N . ASP A 1 276 ? 12.190 -16.972 -14.950 1.00 96.88 276 ASP A N 1
ATOM 2058 C CA . ASP A 1 276 ? 11.129 -16.272 -15.686 1.00 96.88 276 ASP A CA 1
ATOM 2059 C C . ASP A 1 276 ? 11.192 -14.738 -15.479 1.00 96.88 276 ASP A C 1
ATOM 2061 O O . ASP A 1 276 ? 10.225 -14.140 -15.012 1.00 96.88 276 ASP A O 1
ATOM 2065 N N . PRO A 1 277 ? 12.326 -14.070 -15.781 1.00 97.88 277 PRO A N 1
ATOM 2066 C CA . PRO A 1 277 ? 12.500 -12.644 -15.514 1.00 97.88 277 PRO A CA 1
ATOM 2067 C C . PRO A 1 277 ? 11.743 -11.753 -16.509 1.00 97.88 277 PRO A C 1
ATOM 2069 O O . PRO A 1 277 ? 11.565 -12.081 -17.687 1.00 97.88 277 PRO A O 1
ATOM 2072 N N . THR A 1 278 ? 11.414 -10.535 -16.082 1.00 97.06 278 THR A N 1
ATOM 2073 C CA . THR A 1 278 ? 10.862 -9.493 -16.955 1.00 97.06 278 THR A CA 1
ATOM 2074 C C . THR A 1 278 ? 11.974 -8.636 -17.569 1.00 97.06 278 THR A C 1
ATOM 2076 O O . THR A 1 278 ? 12.664 -7.881 -16.885 1.00 97.06 278 THR A O 1
ATOM 2079 N N . LEU A 1 279 ? 12.097 -8.664 -18.898 1.00 98.12 279 LEU A N 1
ATOM 2080 C CA . LEU A 1 279 ? 13.051 -7.845 -19.657 1.00 98.12 279 LEU A CA 1
ATOM 2081 C C . LEU A 1 279 ? 12.313 -6.741 -20.424 1.00 98.12 279 LEU A C 1
ATOM 2083 O O . LEU A 1 279 ? 11.446 -7.038 -21.250 1.00 98.12 279 LEU A O 1
ATOM 2087 N N . LYS A 1 280 ? 12.634 -5.465 -20.175 1.00 95.88 280 LYS A N 1
ATOM 2088 C CA . LYS A 1 280 ? 11.948 -4.322 -20.811 1.00 95.88 280 LYS A CA 1
ATOM 2089 C C . LYS A 1 280 ? 12.919 -3.212 -21.192 1.00 95.88 280 LYS A C 1
ATOM 2091 O O . LYS A 1 280 ? 13.881 -2.957 -20.484 1.00 95.88 280 LYS A O 1
ATOM 2096 N N . ASP A 1 281 ? 12.627 -2.509 -22.282 1.00 97.75 281 ASP A N 1
ATOM 2097 C CA . ASP A 1 281 ? 13.337 -1.276 -22.650 1.00 97.75 281 ASP A CA 1
ATOM 2098 C C . ASP A 1 281 ? 14.870 -1.466 -22.725 1.00 97.75 281 ASP A C 1
ATOM 2100 O O . ASP A 1 281 ? 15.635 -0.738 -22.099 1.00 97.75 281 ASP A O 1
ATOM 2104 N N . LEU A 1 282 ? 15.316 -2.498 -23.455 1.00 98.44 282 LEU A N 1
ATOM 2105 C CA . LEU A 1 282 ? 16.729 -2.870 -23.605 1.00 98.44 282 LEU A CA 1
ATOM 2106 C C . LEU A 1 282 ? 17.228 -2.645 -25.035 1.00 98.44 282 LEU A C 1
ATOM 2108 O O . LEU A 1 282 ? 16.513 -2.913 -26.003 1.00 98.44 282 LEU A O 1
ATOM 2112 N N . ILE A 1 283 ? 18.491 -2.245 -25.167 1.00 98.50 283 ILE A N 1
ATOM 2113 C CA . ILE A 1 283 ? 19.232 -2.214 -26.432 1.00 98.50 283 ILE A CA 1
ATOM 2114 C C . ILE A 1 283 ? 20.326 -3.289 -26.358 1.00 98.50 283 ILE A C 1
ATOM 2116 O O . ILE A 1 283 ? 21.286 -3.154 -25.611 1.00 98.50 283 ILE A O 1
ATOM 2120 N N . ILE A 1 284 ? 20.194 -4.382 -27.112 1.00 98.25 284 ILE A N 1
ATOM 2121 C CA . ILE A 1 284 ? 21.123 -5.527 -27.045 1.00 98.25 284 ILE A CA 1
ATOM 2122 C C . ILE A 1 284 ? 21.859 -5.658 -28.380 1.00 98.25 284 ILE A C 1
ATOM 2124 O O . ILE A 1 284 ? 21.227 -5.915 -29.406 1.00 98.25 284 ILE A O 1
ATOM 2128 N N . TYR A 1 285 ? 23.184 -5.494 -28.384 1.00 98.06 285 TYR A N 1
ATOM 2129 C CA . TYR A 1 285 ? 24.010 -5.545 -29.600 1.00 98.06 285 TYR A CA 1
ATOM 2130 C C . TYR A 1 285 ? 25.454 -5.969 -29.294 1.00 98.06 285 TYR A C 1
ATOM 2132 O O . TYR A 1 285 ? 25.849 -6.003 -28.138 1.00 98.06 285 TYR A O 1
ATOM 2140 N N . ASP A 1 286 ? 26.221 -6.355 -30.317 1.00 97.06 286 ASP A N 1
ATOM 2141 C CA . ASP A 1 286 ? 27.624 -6.798 -30.189 1.00 97.06 286 ASP A CA 1
ATOM 2142 C C . ASP A 1 286 ? 27.851 -7.909 -29.147 1.00 97.06 286 ASP A C 1
ATOM 2144 O O . ASP A 1 286 ? 28.842 -7.941 -28.424 1.00 97.06 286 ASP A O 1
ATOM 2148 N N . ASN A 1 287 ? 26.911 -8.855 -29.079 1.00 96.81 287 ASN A N 1
ATOM 2149 C CA . ASN A 1 287 ? 27.021 -10.054 -28.255 1.00 96.81 287 ASN A CA 1
ATOM 2150 C C . ASN A 1 287 ? 27.176 -11.296 -29.140 1.00 96.81 287 ASN A C 1
ATOM 2152 O O . ASN A 1 287 ? 26.483 -11.445 -30.153 1.00 96.81 287 ASN A O 1
ATOM 2156 N N . HIS A 1 288 ? 28.055 -12.212 -28.742 1.00 90.81 288 HIS A N 1
ATOM 2157 C CA . HIS A 1 288 ? 28.429 -13.404 -29.504 1.00 90.81 288 HIS A CA 1
ATOM 2158 C C . HIS A 1 288 ? 28.417 -14.654 -28.599 1.00 90.81 288 HIS A C 1
ATOM 2160 O O . HIS A 1 288 ? 28.470 -14.536 -27.379 1.00 90.81 288 HIS A O 1
ATOM 2166 N N . THR A 1 289 ? 28.302 -15.856 -29.169 1.00 84.12 289 THR A N 1
ATOM 2167 C CA . THR A 1 289 ? 28.334 -17.154 -28.450 1.00 84.12 289 THR A CA 1
ATOM 2168 C C . THR A 1 289 ? 29.214 -18.146 -29.183 1.00 84.12 289 THR A C 1
ATOM 2170 O O . THR A 1 289 ? 29.098 -18.162 -30.430 1.00 84.12 289 THR A O 1
#

Radius of gyration: 25.61 Å; chains: 1; bounding box: 61×51×60 Å

InterPro domains:
  IPR011047 Quinoprotein alcohol dehydrogenase-like superfamily [SSF50998] (39-238)
  IPR011050 Pectin lyase fold/virulence factor [SSF51126] (166-288)
  IPR012334 Pectin lyase fold [G3DSA:2.160.20.10] (158-289)